Protein 8XO6 (pdb70)

Solvent-accessible surface area: 11370 Å² total; per-residue (Å²): 98,72,129,28,6,77,42,5,75,34,0,2,53,12,0,8,96,0,2,40,2,10,10,48,4,15,78,35,9,22,99,0,2,61,23,2,16,63,61,46,32,115,208,85,121,140,144,8,90,5,17,123,36,3,115,107,0,50,104,46,5,114,109,0,52,99,34,14,114,110,0,58,94,30,1,157,157,121,65,123,21,4,82,20,4,58,34,0,3,40,7,0,11,92,0,2,48,2,10,10,49,3,9,74,25,7,8,98,0,4,62,22,2,23,65,52,24,50,155,193,159,6,104,9,23,103,25,6,106,68,0,108,100,57,5,105,110,0,35,77,28,12,110,109,0,47,96,28,5,143,160,99,69,120,24,8,83,14,2,75,35,0,2,65,6,0,16,101,0,2,45,2,10,8,50,0,13,76,27,10,4,87,0,2,44,22,3,29,73,70,46,32,141,138,201,7,116,6,22,122,28,5,101,88,0,89,84,61,3,105,109,0,40,73,31,13,106,108,0,54,130,16,1,138,150

Structure (mmCIF, N/CA/C/O backbone):
data_8XO6
#
_entry.id   8XO6
#
_cell.length_a   56.049
_cell.length_b   59.768
_cell.length_c   63.674
_cell.angle_alpha   90.000
_cell.angle_beta   90.000
_cell.angle_gamma   90.000
#
_symmetry.space_group_name_H-M   'P 21 21 2'
#
loop_
_entity.id
_entity.type
_entity.pdbx_description
1 polymer 'Fusion glycoprotein F1'
2 polymer 'Measles virus fusion inhibitor MEK35GE'
3 non-polymer 'ZINC ION'
4 non-polymer 'ACETATE ION'
5 water water
#
loop_
_atom_site.group_PDB
_atom_site.id
_atom_site.type_symbol
_atom_site.label_atom_id
_atom_site.label_alt_id
_atom_site.label_comp_id
_atom_site.label_asym_id
_atom_site.label_entity_id
_atom_site.label_seq_id
_atom_site.pdbx_PDB_ins_code
_atom_site.Cartn_x
_atom_site.Cartn_y
_atom_site.Cartn_z
_atom_site.occupancy
_atom_site.B_iso_or_equiv
_atom_site.auth_seq_id
_atom_site.auth_comp_id
_atom_site.auth_asym_id
_atom_site.auth_atom_id
_atom_site.pdbx_PDB_model_num
ATOM 4 N N . ASN A 1 2 ? -19.854 -19.386 8.700 1.000 20.629 143 ASN A N 1
ATOM 5 C CA . ASN A 1 2 ? -18.822 -18.630 7.953 1.000 20.030 143 ASN A CA 1
ATOM 6 C C . ASN A 1 2 ? -17.820 -19.604 7.344 1.000 20.955 143 ASN A C 1
ATOM 7 O O . ASN A 1 2 ? -17.373 -19.342 6.216 1.000 19.101 143 ASN A O 1
ATOM 12 N N . SER A 1 3 ? -17.428 -20.674 8.027 1.000 20.025 144 SER A N 1
ATOM 13 C CA . SER A 1 3 ? -16.424 -21.614 7.464 1.000 19.069 144 SER A CA 1
ATOM 14 C C . SER A 1 3 ? -17.051 -22.298 6.228 1.000 20.134 144 SER A C 1
ATOM 15 O O . SER A 1 3 ? -16.342 -22.529 5.209 1.000 20.363 144 SER A O 1
ATOM 18 N N . GLN A 1 4 ? -18.313 -22.690 6.288 1.000 19.970 145 GLN A N 1
ATOM 19 C CA A GLN A 1 4 ? -19.011 -23.333 5.151 0.700 21.815 145 GLN A CA 1
ATOM 20 C CA B GLN A 1 4 ? -18.948 -23.354 5.123 0.300 20.946 145 GLN A CA 1
ATOM 21 C C . GLN A 1 4 ? -19.067 -22.320 3.999 1.000 19.621 145 GLN A C 1
ATOM 22 O O . GLN A 1 4 ? -18.878 -22.703 2.827 1.000 20.143 145 GLN A O 1
ATOM 33 N N . ALA A 1 5 ? -19.339 -21.055 4.306 1.000 18.209 146 ALA A N 1
ATOM 34 C CA . ALA A 1 5 ? -19.443 -20.011 3.268 1.000 16.538 146 ALA A CA 1
ATOM 35 C C . ALA A 1 5 ? -18.087 -19.899 2.563 1.000 17.553 146 ALA A C 1
ATOM 36 O O . ALA A 1 5 ? -18.039 -19.730 1.302 1.000 17.607 146 ALA A O 1
ATOM 38 N N . ILE A 1 6 ? -16.992 -19.888 3.304 1.000 15.808 147 ILE A N 1
ATOM 39 C CA . ILE A 1 6 ? -15.635 -19.791 2.716 1.000 16.294 147 ILE A CA 1
ATOM 40 C C . ILE A 1 6 ? -15.414 -21.028 1.857 1.000 16.528 147 ILE A C 1
ATOM 41 O O . ILE A 1 6 ? -14.874 -20.886 0.745 1.000 16.863 147 ILE A O 1
ATOM 46 N N . ASP A 1 7 ? -15.722 -22.232 2.334 1.000 16.888 148 ASP A N 1
ATOM 47 C CA . ASP A 1 7 ? -15.582 -23.430 1.482 1.000 18.524 148 ASP A CA 1
ATOM 48 C C . ASP A 1 7 ? -16.342 -23.277 0.170 1.000 16.411 148 ASP A C 1
ATOM 49 O O . ASP A 1 7 ? -15.804 -23.730 -0.897 1.000 17.553 148 ASP A O 1
ATOM 54 N N . ASN A 1 8 ? -17.569 -22.770 0.219 1.000 15.741 149 ASN A N 1
ATOM 55 C CA . ASN A 1 8 ? -18.412 -22.618 -0.991 1.000 16.844 149 ASN A CA 1
ATOM 56 C C . ASN A 1 8 ? -17.782 -21.565 -1.895 1.000 16.439 149 ASN A C 1
ATOM 57 O O . ASN A 1 8 ? -17.721 -21.799 -3.116 1.000 17.345 149 ASN A O 1
ATOM 62 N N . LEU A 1 9 ? -17.324 -20.435 -1.343 1.000 16.199 150 LEU A N 1
ATOM 63 C CA . LEU A 1 9 ? -16.604 -19.424 -2.160 1.000 16.327 150 LEU A CA 1
ATOM 64 C C . LEU A 1 9 ? -15.398 -20.054 -2.831 1.000 15.803 150 LEU A C 1
ATOM 65 O O . LEU A 1 9 ? -15.183 -19.736 -4.034 1.000 15.738 150 LEU A O 1
ATOM 70 N N . ARG A 1 10 ? -14.587 -20.835 -2.141 1.000 15.447 151 ARG A N 1
ATOM 71 C CA A ARG A 1 10 ? -13.392 -21.430 -2.761 0.600 16.565 151 ARG A CA 1
ATOM 72 C CA B ARG A 1 10 ? -13.380 -21.442 -2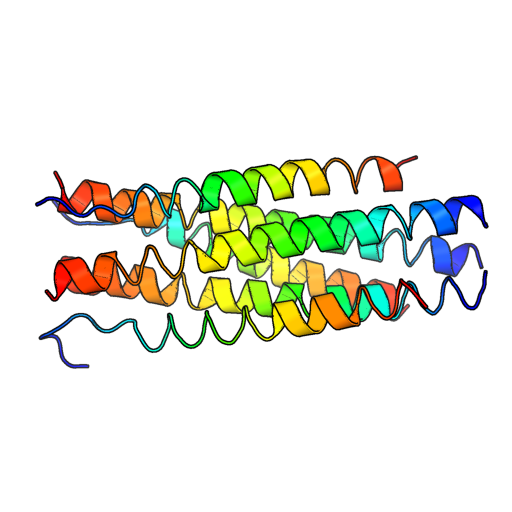.752 0.200 15.438 151 ARG A CA 1
ATOM 73 C CA C ARG A 1 10 ? -13.383 -21.425 -2.769 0.200 15.812 151 ARG A CA 1
ATOM 74 C C . ARG A 1 10 ? -13.816 -22.359 -3.907 1.000 15.242 151 ARG A C 1
ATOM 75 O O . ARG A 1 10 ? -13.185 -22.336 -4.966 1.000 16.431 151 ARG A O 1
ATOM 97 N N . ALA A 1 11 ? -14.817 -23.190 -3.704 1.000 15.637 152 ALA A N 1
ATOM 98 C CA . ALA A 1 11 ? -15.280 -24.162 -4.731 1.000 15.733 152 ALA A CA 1
ATOM 99 C C . ALA A 1 11 ? -15.816 -23.397 -5.942 1.000 15.686 152 ALA A C 1
ATOM 100 O O . ALA A 1 11 ? -15.555 -23.798 -7.092 1.000 14.994 152 ALA A O 1
ATOM 102 N N . SER A 1 12 ? -16.591 -22.340 -5.680 1.000 14.171 153 SER A N 1
ATOM 103 C CA . SER A 1 12 ? -17.190 -21.522 -6.752 1.000 14.082 153 SER A CA 1
ATOM 104 C C . SER A 1 12 ? -16.069 -20.861 -7.557 1.000 12.601 153 SER A C 1
ATOM 105 O O . SER A 1 12 ? -16.117 -20.869 -8.796 1.000 14.738 153 SER A O 1
ATOM 108 N N . LEU A 1 13 ? -15.068 -20.303 -6.882 1.000 13.971 154 LEU A N 1
ATOM 109 C CA . LEU A 1 13 ? -13.994 -19.556 -7.586 1.000 14.092 154 LEU A CA 1
ATOM 110 C C . LEU A 1 13 ? -13.116 -20.526 -8.399 1.000 14.469 154 LEU A C 1
ATOM 111 O O . LEU A 1 13 ? -12.741 -20.220 -9.546 1.000 14.930 154 LEU A O 1
ATOM 116 N N . GLU A 1 14 ? -12.908 -21.745 -7.882 1.000 15.550 155 GLU A N 1
ATOM 117 C CA . GLU A 1 14 ? -12.185 -22.789 -8.648 1.000 16.993 155 GLU A CA 1
ATOM 118 C C . GLU A 1 14 ? -12.948 -23.071 -9.941 1.000 14.694 155 GLU A C 1
ATOM 119 O O . GLU A 1 14 ? -12.327 -23.186 -11.010 1.000 16.991 155 GLU A O 1
ATOM 125 N N . THR A 1 15 ? -14.249 -23.200 -9.845 1.000 12.979 156 THR A N 1
ATOM 126 C CA . THR A 1 15 ? -15.082 -23.547 -11.004 1.000 13.391 156 THR A CA 1
ATOM 127 C C . THR A 1 15 ? -15.132 -22.364 -11.970 1.000 12.422 156 THR A C 1
ATOM 128 O O . THR A 1 15 ? -15.049 -22.520 -13.193 1.000 13.803 156 THR A O 1
ATOM 132 N N . THR A 1 16 ? -15.301 -21.159 -11.450 1.000 13.497 157 THR A N 1
ATOM 133 C CA . THR A 1 16 ? -15.223 -19.895 -12.240 1.000 14.225 157 THR A CA 1
ATOM 134 C C . THR A 1 16 ? -13.900 -19.827 -13.041 1.000 12.881 157 THR A C 1
ATOM 135 O O . THR A 1 16 ? -13.899 -19.507 -14.237 1.000 12.955 157 THR A O 1
ATOM 139 N N . ASN A 1 17 ? -12.795 -20.149 -12.394 1.000 13.410 158 ASN A N 1
ATOM 140 C CA . ASN A 1 17 ? -11.481 -20.152 -13.083 1.000 13.276 158 ASN A CA 1
ATOM 141 C C . ASN A 1 17 ? -11.503 -21.147 -14.262 1.000 12.871 158 ASN A C 1
ATOM 142 O O . ASN A 1 17 ? -10.943 -20.830 -15.331 1.000 14.946 158 ASN A O 1
ATOM 147 N N . GLN A 1 18 ? -12.112 -22.307 -14.105 1.000 14.273 159 GLN A N 1
ATOM 148 C CA A GLN A 1 18 ? -12.227 -23.277 -15.222 0.700 15.820 159 GLN A CA 1
ATOM 149 C CA B GLN A 1 18 ? -12.286 -23.316 -15.191 0.300 14.787 159 GLN A CA 1
ATOM 150 C C . GLN A 1 18 ? -13.110 -22.709 -16.332 1.000 14.188 159 GLN A C 1
ATOM 151 O O . GLN A 1 18 ? -12.789 -22.905 -17.499 1.000 15.298 159 GLN A O 1
ATOM 162 N N . ALA A 1 19 ? -14.208 -22.011 -15.990 1.000 13.635 160 ALA A N 1
ATOM 163 C CA . ALA A 1 19 ? -15.044 -21.402 -17.048 1.000 13.682 160 ALA A CA 1
ATOM 164 C C . ALA A 1 19 ? -14.226 -20.372 -17.824 1.000 13.672 160 ALA A C 1
ATOM 165 O O . ALA A 1 19 ? -14.346 -20.281 -19.069 1.000 14.104 160 ALA A O 1
ATOM 167 N N . ILE A 1 20 ? -13.420 -19.582 -17.129 1.000 13.788 161 ILE A N 1
ATOM 168 C CA . ILE A 1 20 ? -12.617 -18.531 -17.815 1.000 13.540 161 ILE A CA 1
ATOM 169 C C . ILE A 1 20 ? -11.606 -19.199 -18.744 1.000 13.052 161 ILE A C 1
ATOM 170 O O . ILE A 1 20 ? -11.398 -18.722 -19.870 1.000 15.102 161 ILE A O 1
ATOM 175 N N . GLU A 1 21 ? -10.984 -20.303 -18.282 1.000 13.544 162 GLU A N 1
ATOM 176 C CA . GLU A 1 21 ? -10.039 -21.041 -19.165 1.000 16.754 162 GLU A CA 1
ATOM 177 C C . GLU A 1 21 ? -10.747 -21.522 -20.430 1.000 15.372 162 GLU A C 1
ATOM 178 O O . GLU A 1 21 ? -10.154 -21.426 -21.522 1.000 16.024 162 GLU A O 1
ATOM 184 N N . ALA A 1 22 ? -12.001 -21.994 -20.359 1.000 13.297 163 ALA A N 1
ATOM 185 C CA . ALA A 1 22 ? -12.704 -22.453 -21.567 1.000 13.718 163 ALA A CA 1
ATOM 186 C C . ALA A 1 22 ? -12.935 -21.269 -22.509 1.000 13.253 163 ALA A C 1
ATOM 187 O O . ALA A 1 22 ? -12.776 -21.421 -23.711 1.000 13.853 163 ALA A O 1
ATOM 189 N N . ILE A 1 23 ? -13.388 -20.123 -21.994 1.000 12.761 164 ILE A N 1
ATOM 190 C CA . ILE A 1 23 ? -13.521 -18.901 -22.841 1.000 13.635 164 ILE A CA 1
ATOM 191 C C . ILE A 1 23 ? -12.180 -18.499 -23.457 1.000 12.938 164 ILE A C 1
ATOM 192 O O . ILE A 1 23 ? -12.153 -18.116 -24.616 1.000 14.258 164 ILE A O 1
ATOM 197 N N . ARG A 1 24 ? -11.067 -18.590 -22.705 1.000 12.239 165 ARG A N 1
ATOM 198 C CA . ARG A 1 24 ? -9.741 -18.264 -23.224 1.000 13.972 165 ARG A CA 1
ATOM 199 C C . ARG A 1 24 ? -9.423 -19.162 -24.417 1.000 14.313 165 ARG A C 1
ATOM 200 O O . ARG A 1 24 ? -8.938 -18.673 -25.432 1.000 14.822 165 ARG A O 1
ATOM 208 N N . GLN A 1 25 ? -9.743 -20.449 -24.286 1.000 13.794 166 GLN A N 1
ATOM 209 C CA . GLN A 1 25 ? -9.462 -21.432 -25.354 1.000 15.725 166 GLN A CA 1
ATOM 210 C C . GLN A 1 25 ? -10.355 -21.150 -26.547 1.000 15.916 166 GLN A C 1
ATOM 211 O O . GLN A 1 25 ? -9.889 -21.281 -27.708 1.000 17.064 166 GLN A O 1
ATOM 217 N N . ALA A 1 26 ? -11.602 -20.733 -26.365 1.000 14.843 167 ALA A N 1
ATOM 218 C CA . ALA A 1 26 ? -12.456 -20.317 -27.493 1.000 14.965 167 ALA A CA 1
ATOM 219 C C . ALA A 1 26 ? -11.770 -19.155 -28.233 1.000 15.617 167 ALA A C 1
ATOM 220 O O . ALA A 1 26 ? -11.822 -19.099 -29.466 1.000 15.833 167 ALA A O 1
ATOM 222 N N . GLY A 1 27 ? -11.164 -18.226 -27.489 1.000 15.529 168 GLY A N 1
ATOM 223 C CA . GLY A 1 27 ? -10.478 -17.074 -28.093 1.000 15.841 168 GLY A CA 1
ATOM 224 C C . GLY A 1 27 ? -9.327 -17.524 -28.968 1.000 16.204 168 GLY A C 1
ATOM 225 O O . GLY A 1 27 ? -9.118 -16.950 -30.040 1.000 16.347 168 GLY A O 1
ATOM 226 N N . GLN A 1 28 ? -8.595 -18.545 -28.524 1.000 16.154 169 GLN A N 1
ATOM 227 C CA . GLN A 1 28 ? -7.487 -19.085 -29.346 1.000 16.904 169 GLN A CA 1
ATOM 228 C C . GLN A 1 28 ? -8.049 -19.614 -30.666 1.000 16.916 169 GLN A C 1
ATOM 229 O O . GLN A 1 28 ? -7.451 -19.369 -31.727 1.000 17.949 169 GLN A O 1
ATOM 235 N N . GLU A 1 29 ? -9.175 -20.294 -30.654 1.000 15.768 170 GLU A N 1
ATOM 236 C CA . GLU A 1 29 ? -9.760 -20.819 -31.904 1.000 17.747 170 GLU A CA 1
ATOM 237 C C . GLU A 1 29 ? -10.225 -19.676 -32.789 1.000 17.297 170 GLU A C 1
ATOM 238 O O . GLU A 1 29 ? -10.132 -19.808 -34.035 1.000 17.790 170 GLU A O 1
ATOM 244 N N . MET A 1 30 ? -10.752 -18.602 -32.230 1.000 15.069 171 MET A N 1
ATOM 245 C CA A MET A 1 30 ? -11.203 -17.448 -33.049 0.600 16.648 171 MET A CA 1
ATOM 246 C CA B MET A 1 30 ? -11.220 -17.455 -33.054 0.400 17.239 171 MET A CA 1
ATOM 247 C C . MET A 1 30 ? -10.022 -16.790 -33.747 1.000 15.974 171 MET A C 1
ATOM 248 O O . MET A 1 30 ? -10.176 -16.369 -34.874 1.000 15.913 171 MET A O 1
ATOM 257 N N . ILE A 1 31 ? -8.869 -16.686 -33.086 1.000 16.067 172 ILE A N 1
ATOM 258 C CA . ILE A 1 31 ? -7.633 -16.151 -33.728 1.000 17.056 172 ILE A CA 1
ATOM 259 C C . ILE A 1 31 ? -7.279 -17.039 -34.922 1.000 17.270 172 ILE A C 1
ATOM 260 O O . ILE A 1 31 ? -7.056 -16.494 -36.010 1.000 17.775 172 ILE A O 1
ATOM 265 N N . LEU A 1 32 ? -7.356 -18.361 -34.773 1.000 16.466 173 LEU A N 1
ATOM 266 C CA . LEU A 1 32 ? -7.006 -19.250 -35.898 1.000 17.174 173 LEU A CA 1
ATOM 267 C C . LEU A 1 32 ? -8.012 -19.060 -37.026 1.000 16.699 173 LEU A C 1
ATOM 268 O O . LEU A 1 32 ? -7.626 -19.047 -38.212 1.000 18.715 173 LEU A O 1
ATOM 273 N N . ALA A 1 33 ? -9.298 -18.906 -36.715 1.000 14.481 174 ALA A N 1
ATOM 274 C CA . ALA A 1 33 ? -10.360 -18.709 -37.729 1.000 15.601 174 ALA A CA 1
ATOM 275 C C . ALA A 1 33 ? -10.084 -17.440 -38.502 1.000 15.924 174 ALA A C 1
ATOM 276 O O . ALA A 1 33 ? -10.175 -17.424 -39.729 1.000 16.348 174 ALA A O 1
ATOM 278 N N . VAL A 1 34 ? -9.826 -16.339 -37.818 1.000 15.746 175 VAL A N 1
ATOM 279 C CA . VAL A 1 34 ? -9.671 -15.069 -38.548 1.000 17.066 175 VAL A CA 1
ATOM 280 C C . VAL A 1 34 ? -8.364 -15.100 -39.341 1.000 15.194 175 VAL A C 1
ATOM 281 O O . VAL A 1 34 ? -8.372 -14.574 -40.474 1.000 16.247 175 VAL A O 1
ATOM 285 N N . GLN A 1 35 ? -7.335 -15.722 -38.799 1.000 16.476 176 GLN A N 1
ATOM 286 C CA . GLN A 1 35 ? -6.074 -15.815 -39.595 1.000 18.190 176 GLN A CA 1
ATOM 287 C C . GLN A 1 35 ? -6.376 -16.607 -40.868 1.000 20.547 176 GLN A C 1
ATOM 288 O O . GLN A 1 35 ? -5.884 -16.245 -41.975 1.000 18.782 176 GLN A O 1
ATOM 294 N N . GLY A 1 36 ? -7.225 -17.634 -40.768 1.000 17.758 177 GLY A N 1
ATOM 295 C CA . GLY A 1 36 ? -7.593 -18.433 -41.948 1.000 17.908 177 GLY A CA 1
ATOM 296 C C . GLY A 1 36 ? -8.377 -17.671 -42.980 1.000 18.668 177 GLY A C 1
ATOM 297 O O . GLY A 1 36 ? -8.158 -17.853 -44.222 1.000 19.076 177 GLY A O 1
ATOM 298 N N . VAL A 1 37 ? -9.280 -16.832 -42.554 1.000 16.594 178 VAL A N 1
ATOM 299 C CA . VAL A 1 37 ? -10.015 -15.937 -43.464 1.000 17.308 178 VAL A CA 1
ATOM 300 C C . VAL A 1 37 ? -8.990 -15.068 -44.209 1.000 19.206 178 VAL A C 1
ATOM 301 O O . VAL A 1 37 ? -9.115 -14.965 -45.442 1.000 18.122 178 VAL A O 1
ATOM 305 N N . GLN A 1 38 ? -8.102 -14.380 -43.500 1.000 19.008 179 GLN A N 1
ATOM 306 C CA . GLN A 1 38 ? -7.115 -13.465 -44.130 1.000 19.332 179 GLN A CA 1
ATOM 307 C C . GLN A 1 38 ? -6.283 -14.241 -45.142 1.000 22.274 179 GLN A C 1
ATOM 308 O O . GLN A 1 38 ? -6.126 -13.761 -46.246 1.000 20.797 179 GLN A O 1
ATOM 314 N N . ASP A 1 39 ? -5.773 -15.403 -44.767 1.000 21.536 180 ASP A N 1
ATOM 315 C CA . ASP A 1 39 ? -4.913 -16.212 -45.667 1.000 24.147 180 ASP A CA 1
ATOM 316 C C . ASP A 1 39 ? -5.707 -16.567 -46.934 1.000 27.196 180 ASP A C 1
ATOM 317 O O . ASP A 1 39 ? -5.167 -16.401 -48.039 1.000 24.324 180 ASP A O 1
ATOM 322 N N . TYR A 1 40 ? -6.967 -16.980 -46.820 1.000 21.169 181 TYR A N 1
ATOM 323 C CA . TYR A 1 40 ? -7.796 -17.295 -48.009 1.000 21.601 181 TYR A CA 1
ATOM 324 C C . TYR A 1 40 ? -7.959 -16.052 -48.896 1.000 22.672 181 TYR A C 1
ATOM 325 O O . TYR A 1 40 ? -7.835 -16.157 -50.163 1.000 23.784 181 TYR A O 1
ATOM 334 N N . ILE A 1 41 ? -8.307 -14.902 -48.328 1.000 22.008 182 ILE A N 1
ATOM 335 C CA . ILE A 1 41 ? -8.577 -13.643 -49.073 1.000 24.099 182 ILE A CA 1
ATOM 336 C C . ILE A 1 41 ? -7.301 -13.302 -49.847 1.000 27.004 182 ILE A C 1
ATOM 337 O O . ILE A 1 41 ? -7.392 -12.928 -51.045 1.000 26.179 182 ILE A O 1
ATOM 342 N N . ASN A 1 42 ? -6.143 -13.482 -49.221 1.000 24.581 183 ASN A N 1
ATOM 343 C CA . ASN A 1 42 ? -4.890 -12.961 -49.814 1.000 27.026 183 ASN A CA 1
ATOM 344 C C . ASN A 1 42 ? -4.294 -13.955 -50.797 1.000 33.155 183 ASN A C 1
ATOM 345 O O . ASN A 1 42 ? -3.613 -13.479 -51.714 1.000 36.526 183 ASN A O 1
ATOM 350 N N . ASN A 1 43 ? -4.486 -15.251 -50.591 1.000 30.441 184 ASN A N 1
ATOM 351 C CA . ASN A 1 43 ? -3.761 -16.298 -51.365 1.000 38.311 184 ASN A CA 1
ATOM 352 C C . ASN A 1 43 ? -4.692 -16.927 -52.417 1.000 39.290 184 ASN A C 1
ATOM 353 O O . ASN A 1 43 ? -5.905 -16.659 -52.374 1.000 40.659 184 ASN A O 1
ATOM 362 N N . ILE B 2 2 ? -4.362 -28.547 -47.580 1.000 51.540 452 ILE B N 1
ATOM 363 C CA . ILE B 2 2 ? -5.786 -28.095 -47.510 1.000 45.096 452 ILE B CA 1
ATOM 364 C C . ILE B 2 2 ? -6.240 -27.657 -48.902 1.000 44.182 452 ILE B C 1
ATOM 365 O O . ILE B 2 2 ? -5.403 -27.156 -49.717 1.000 44.875 452 ILE B O 1
ATOM 370 N N . SER B 2 3 ? -7.530 -27.848 -49.169 1.000 41.267 453 SER B N 1
ATOM 371 C CA . SER B 2 3 ? -8.199 -27.346 -50.395 1.000 38.939 453 SER B CA 1
ATOM 372 C C . SER B 2 3 ? -8.113 -25.820 -50.392 1.000 43.113 453 SER B C 1
ATOM 373 O O . SER B 2 3 ? -8.325 -25.197 -49.314 1.000 41.488 453 SER B O 1
ATOM 376 N N . LEU B 2 4 ? -7.772 -25.219 -51.527 1.000 42.964 454 LEU B N 1
ATOM 377 C CA . LEU B 2 4 ? -7.682 -23.732 -51.594 1.000 45.895 454 LEU B CA 1
ATOM 378 C C . LEU B 2 4 ? -8.904 -23.188 -52.340 1.000 40.261 454 LEU B C 1
ATOM 379 O O . LEU B 2 4 ? -8.986 -21.969 -52.453 1.000 37.157 454 LEU B O 1
ATOM 384 N N . GLU B 2 5 ? -9.865 -24.063 -52.668 1.000 35.194 455 GLU B N 1
ATOM 385 C CA . GLU B 2 5 ? -11.110 -23.792 -53.430 1.000 35.779 455 GLU B CA 1
ATOM 386 C C . GLU B 2 5 ? -12.105 -22.920 -52.631 1.000 34.900 455 GLU B C 1
ATOM 387 O O . GLU B 2 5 ? -12.382 -21.775 -53.074 1.000 36.333 455 GLU B O 1
ATOM 393 N N . ARG B 2 6 ? -12.653 -23.442 -51.526 1.000 29.066 456 ARG B N 1
ATOM 394 C CA A ARG B 2 6 ? -13.622 -22.697 -50.675 0.500 25.277 456 ARG B CA 1
ATOM 395 C CA B ARG B 2 6 ? -13.641 -22.724 -50.662 0.500 25.899 456 ARG B CA 1
ATOM 396 C C . ARG B 2 6 ? -12.965 -22.409 -49.329 1.000 22.571 456 ARG B C 1
ATOM 397 O O . ARG B 2 6 ? -12.068 -23.140 -48.961 1.000 22.974 456 ARG B O 1
ATOM 412 N N . LEU B 2 7 ? -13.405 -21.360 -48.671 1.000 18.360 457 LEU B N 1
ATOM 413 C CA . LEU B 2 7 ? -12.912 -21.039 -47.327 1.000 17.961 457 LEU B CA 1
ATOM 414 C C . LEU B 2 7 ? -13.558 -22.019 -46.330 1.000 16.269 457 LEU B C 1
ATOM 415 O O . LEU B 2 7 ? -14.793 -22.179 -46.396 1.000 18.341 457 LEU B O 1
ATOM 420 N N . ASP B 2 8 ? -12.759 -22.555 -45.430 1.000 17.970 458 ASP B N 1
ATOM 421 C CA . ASP B 2 8 ? -13.268 -23.470 -44.368 1.000 16.508 458 ASP B CA 1
ATOM 422 C C . ASP B 2 8 ? -12.533 -23.227 -43.054 1.000 17.194 458 ASP B C 1
ATOM 423 O O . ASP B 2 8 ? -11.452 -23.767 -42.817 1.000 19.443 458 ASP B O 1
ATOM 428 N N . VAL B 2 9 ? -13.107 -22.366 -42.214 1.000 16.591 459 VAL B N 1
ATOM 429 C CA . VAL B 2 9 ? -12.638 -22.182 -40.825 1.000 17.417 459 VAL B CA 1
ATOM 430 C C . VAL B 2 9 ? -13.706 -22.763 -39.898 1.000 16.838 459 VAL B C 1
ATOM 431 O O . VAL B 2 9 ? -13.744 -22.438 -38.710 1.000 16.416 459 VAL B O 1
ATOM 435 N N . GLY B 2 10 ? -14.589 -23.612 -40.432 1.000 16.985 460 GLY B N 1
ATOM 436 C CA . GLY B 2 10 ? -15.726 -24.163 -39.706 1.000 17.150 460 GLY B CA 1
ATOM 437 C C . GLY B 2 10 ? -15.264 -24.998 -38.550 1.000 16.566 460 GLY B C 1
ATOM 438 O O . GLY B 2 10 ? -15.952 -24.983 -37.487 1.000 18.296 460 GLY B O 1
ATOM 439 N N . GLU B 2 11 ? -14.126 -25.687 -38.625 1.000 15.218 461 GLU B N 1
ATOM 440 C CA . GLU B 2 11 ? -13.703 -26.545 -37.501 1.000 18.290 461 GLU B CA 1
ATOM 441 C C . GLU B 2 11 ? -13.241 -25.657 -36.337 1.000 16.523 461 GLU B C 1
ATOM 442 O O . GLU B 2 11 ? -13.546 -25.987 -35.184 1.000 17.289 461 GLU B O 1
ATOM 448 N N . ASN B 2 12 ? -12.569 -24.553 -36.616 1.000 16.761 462 ASN B N 1
ATOM 449 C CA . ASN B 2 12 ? -12.178 -23.585 -35.559 1.000 16.148 462 ASN B CA 1
ATOM 450 C C . ASN B 2 12 ? -13.450 -23.014 -34.938 1.000 15.050 462 ASN B C 1
ATOM 451 O O . ASN B 2 12 ? -13.501 -22.908 -33.715 1.000 14.843 462 ASN B O 1
ATOM 456 N N . LEU B 2 13 ? -14.428 -22.606 -35.726 1.000 14.290 463 LEU B N 1
ATOM 457 C CA . LEU B 2 13 ? -15.651 -21.965 -35.188 1.000 16.090 463 LEU B CA 1
ATOM 458 C C . LEU B 2 13 ? -16.398 -23.007 -34.333 1.000 15.940 463 LEU B C 1
ATOM 459 O O . LEU B 2 13 ? -16.923 -22.634 -33.262 1.000 17.194 463 LEU B O 1
ATOM 464 N N . LYS B 2 14 ? -16.447 -24.275 -34.756 1.000 15.356 464 LYS B N 1
ATOM 465 C CA A LYS B 2 14 ? -17.183 -25.323 -33.998 0.400 16.963 464 LYS B CA 1
ATOM 466 C CA B LYS B 2 14 ? -17.216 -25.286 -33.982 0.600 16.504 464 LYS B CA 1
ATOM 467 C C . LYS B 2 14 ? -16.484 -25.568 -32.668 1.000 15.387 464 LYS B C 1
ATOM 468 O O . LYS B 2 14 ? -17.170 -25.763 -31.662 1.000 14.629 464 LYS B O 1
ATOM 479 N N . LYS B 2 15 ? -15.163 -25.575 -32.672 1.000 14.678 465 LYS B N 1
ATOM 480 C CA . LYS B 2 15 ? -14.357 -25.793 -31.446 1.000 15.496 465 LYS B CA 1
ATOM 481 C C . LYS B 2 15 ? -14.607 -24.604 -30.524 1.000 14.878 465 LYS B C 1
ATOM 482 O O . LYS B 2 15 ? -14.809 -24.809 -29.341 1.000 14.926 465 LYS B O 1
ATOM 488 N N . ALA B 2 16 ? -14.646 -23.396 -31.079 1.000 14.981 466 ALA B N 1
ATOM 489 C CA . ALA B 2 16 ? -14.955 -22.224 -30.219 1.000 15.738 466 ALA B CA 1
ATOM 490 C C . ALA B 2 16 ? -16.350 -22.366 -29.619 1.000 14.723 466 ALA B C 1
ATOM 491 O O . ALA B 2 16 ? -16.518 -22.077 -28.397 1.000 15.083 466 ALA B O 1
ATOM 493 N N . GLU B 2 17 ? -17.337 -22.794 -30.388 1.000 14.749 467 GLU B N 1
ATOM 494 C CA A GLU B 2 17 ? -18.720 -22.982 -29.888 0.700 16.201 467 GLU B CA 1
ATOM 495 C CA B GLU B 2 17 ? -18.720 -22.966 -29.878 0.300 15.685 467 GLU B CA 1
ATOM 496 C C . GLU B 2 17 ? -18.698 -23.990 -28.735 1.000 15.623 467 GLU B C 1
ATOM 497 O O . GLU B 2 17 ? -19.356 -23.747 -27.691 1.000 15.895 467 GLU B O 1
ATOM 508 N N . GLU B 2 18 ? -17.997 -25.085 -28.910 1.000 15.153 468 GLU B N 1
ATOM 509 C CA . GLU B 2 18 ? -17.939 -26.149 -27.879 1.000 16.379 468 GLU B CA 1
ATOM 510 C C . GLU B 2 18 ? -17.301 -25.631 -26.581 1.000 16.947 468 GLU B C 1
ATOM 511 O O . GLU B 2 18 ? -17.785 -25.954 -25.471 1.000 16.915 468 GLU B O 1
ATOM 517 N N . LYS B 2 19 ? -16.285 -24.792 -26.704 1.000 15.512 469 LYS B N 1
ATOM 518 C CA . LYS B 2 19 ? -15.591 -24.233 -25.518 1.000 15.094 469 LYS B CA 1
ATOM 519 C C . LYS B 2 19 ? -16.528 -23.230 -24.823 1.000 14.643 469 LYS B C 1
ATOM 520 O O . LYS B 2 19 ? -16.530 -23.179 -23.595 1.000 13.897 469 LYS B O 1
ATOM 526 N N . LEU B 2 20 ? -17.278 -22.438 -25.569 1.000 13.367 470 LEU B N 1
ATOM 527 C CA . LEU B 2 20 ? -18.222 -21.501 -24.939 1.000 13.987 470 LEU B CA 1
ATOM 528 C C . LEU B 2 20 ? -19.350 -22.274 -24.237 1.000 14.709 470 LEU B C 1
ATOM 529 O O . LEU B 2 20 ? -19.798 -21.817 -23.189 1.000 15.453 470 LEU B O 1
ATOM 534 N N . LYS B 2 21 ? -19.784 -23.410 -24.776 1.000 15.076 471 LYS B N 1
ATOM 535 C CA A LYS B 2 21 ? -20.812 -24.270 -24.137 0.500 16.538 471 LYS B CA 1
ATOM 536 C CA B LYS B 2 21 ? -20.823 -24.241 -24.122 0.500 15.945 471 LYS B CA 1
ATOM 537 C C . LYS B 2 21 ? -20.246 -24.830 -22.824 1.000 14.477 471 LYS B C 1
ATOM 538 O O . LYS B 2 21 ? -20.934 -24.782 -21.782 1.000 14.867 471 LYS B O 1
ATOM 549 N N . LYS B 2 22 ? -18.998 -25.288 -22.863 1.000 14.134 472 LYS B N 1
ATOM 550 C CA . LYS B 2 22 ? -18.319 -25.821 -21.657 1.000 15.537 472 LYS B CA 1
ATOM 551 C C . LYS B 2 22 ? -18.231 -24.702 -20.618 1.000 14.761 472 LYS B C 1
ATOM 552 O O . LYS B 2 22 ? -18.544 -24.920 -19.424 1.000 14.790 472 LYS B O 1
ATOM 558 N N . ALA B 2 23 ? -17.854 -23.503 -21.049 1.000 14.185 473 ALA B N 1
ATOM 559 C CA . ALA B 2 23 ? -17.822 -22.348 -20.105 1.000 13.888 473 ALA B CA 1
ATOM 560 C C . ALA B 2 23 ? -19.193 -22.097 -19.474 1.000 13.928 473 ALA B C 1
ATOM 561 O O . ALA B 2 23 ? -19.249 -21.809 -18.289 1.000 13.211 473 ALA B O 1
ATOM 563 N N . GLU B 2 24 ? -20.270 -22.151 -20.258 1.000 13.482 474 GLU B N 1
ATOM 564 C CA . GLU B 2 24 ? -21.621 -21.867 -19.733 1.000 14.728 474 GLU B CA 1
ATOM 565 C C . GLU B 2 24 ? -21.986 -22.892 -18.675 1.000 14.442 474 GLU B C 1
ATOM 566 O O . GLU B 2 24 ? -22.490 -22.512 -17.628 1.000 15.109 474 GLU B O 1
ATOM 572 N N . GLU B 2 25 ? -21.646 -24.148 -18.913 1.000 14.838 475 GLU B N 1
ATOM 573 C CA . GLU B 2 25 ? -21.974 -25.204 -17.927 1.000 15.796 475 GLU B CA 1
ATOM 574 C C . GLU B 2 25 ? -21.178 -24.989 -16.640 1.000 15.739 475 GLU B C 1
ATOM 575 O O . GLU B 2 25 ? -21.728 -25.172 -15.517 1.000 15.063 475 GLU B O 1
ATOM 581 N N . LEU B 2 26 ? -19.914 -24.617 -16.742 1.000 14.321 476 LEU B N 1
ATOM 582 C CA . LEU B 2 26 ? -19.089 -24.334 -15.553 1.000 13.791 476 LEU B CA 1
ATOM 583 C C . LEU B 2 26 ? -19.644 -23.108 -14.807 1.000 14.432 476 LEU B C 1
ATOM 584 O O . LEU B 2 26 ? -19.648 -23.126 -13.589 1.000 15.433 476 LEU B O 1
ATOM 589 N N . LEU B 2 27 ? -20.050 -22.053 -15.507 1.000 13.920 477 LEU B N 1
ATOM 590 C CA . LEU B 2 27 ? -20.628 -20.879 -14.801 1.000 14.686 477 LEU B CA 1
ATOM 591 C C . LEU B 2 27 ? -21.921 -21.303 -14.110 1.000 14.332 477 LEU B C 1
ATOM 592 O O . LEU B 2 27 ? -22.168 -20.803 -12.986 1.000 15.912 477 LEU B O 1
ATOM 597 N N . LYS B 2 28 ? -22.700 -22.201 -14.708 1.000 14.503 478 LYS B N 1
ATOM 598 C CA . LYS B 2 28 ? -23.925 -22.676 -13.993 1.000 16.661 478 LYS B CA 1
ATOM 599 C C . LYS B 2 28 ? -23.511 -23.406 -12.724 1.000 16.200 478 LYS B C 1
ATOM 600 O O . LYS B 2 28 ? -24.184 -23.224 -11.662 1.000 16.689 478 LYS B O 1
ATOM 606 N N . LYS B 2 29 ? -22.475 -24.221 -12.798 1.000 14.928 479 LYS B N 1
ATOM 607 C CA . LYS B 2 29 ? -22.020 -24.984 -11.609 1.000 15.611 479 LYS B CA 1
ATOM 608 C C . LYS B 2 29 ? -21.519 -24.015 -10.544 1.000 15.584 479 LYS B C 1
ATOM 609 O O . LYS B 2 29 ? -21.858 -24.146 -9.378 1.000 15.445 479 LYS B O 1
ATOM 615 N N . SER B 2 30 ? -20.773 -22.979 -10.915 1.000 14.117 480 SER B N 1
ATOM 616 C CA . SER B 2 30 ? -20.232 -21.987 -9.966 1.000 14.934 480 SER B CA 1
ATOM 617 C C . SER B 2 30 ? -21.384 -21.281 -9.267 1.000 15.624 480 SER B C 1
ATOM 618 O O . SER B 2 30 ? -21.321 -21.150 -8.054 1.000 16.714 480 SER B O 1
ATOM 621 N N . GLU B 2 31 ? -22.391 -20.868 -10.014 1.000 18.213 481 GLU B N 1
ATOM 622 C CA A GLU B 2 31 ? -23.519 -20.131 -9.353 0.600 21.261 481 GLU B CA 1
ATOM 623 C CA B GLU B 2 31 ? -23.616 -20.196 -9.484 0.400 20.806 481 GLU B CA 1
ATOM 624 C C . GLU B 2 31 ? -24.286 -21.121 -8.474 1.000 21.119 481 GLU B C 1
ATOM 625 O O . GLU B 2 31 ? -24.692 -20.650 -7.391 1.000 25.035 481 GLU B O 1
ATOM 636 N N . GLU B 2 32 ? -24.448 -22.392 -8.855 1.000 19.659 482 GLU B N 1
ATOM 637 C CA A GLU B 2 32 ? -25.180 -23.364 -8.000 0.700 23.352 482 GLU B CA 1
ATOM 638 C CA B GLU B 2 32 ? -25.153 -23.418 -8.028 0.300 21.667 482 GLU B CA 1
ATOM 639 C C . GLU B 2 32 ? -24.411 -23.487 -6.685 1.000 23.261 482 GLU B C 1
ATOM 640 O O . GLU B 2 32 ? -25.058 -23.493 -5.606 1.000 25.355 482 GLU B O 1
ATOM 651 N N . ILE B 2 33 ? -23.082 -23.593 -6.719 1.000 18.917 483 ILE B N 1
ATOM 652 C CA . ILE B 2 33 ? -22.273 -23.718 -5.490 1.000 20.142 483 ILE B CA 1
ATOM 653 C C . ILE B 2 33 ? -22.488 -22.463 -4.643 1.000 23.594 483 ILE B C 1
ATOM 654 O O . ILE B 2 33 ? -22.565 -22.591 -3.398 1.000 25.607 483 ILE B O 1
ATOM 659 N N . LEU B 2 34 ? -22.466 -21.274 -5.235 1.000 23.178 484 LEU B N 1
ATOM 660 C CA . LEU B 2 34 ? -22.627 -20.023 -4.428 1.000 27.818 484 LEU B CA 1
ATOM 661 C C . LEU B 2 34 ? -24.010 -19.992 -3.785 1.000 32.319 484 LEU B C 1
ATOM 662 O O . LEU B 2 34 ? -24.092 -19.607 -2.589 1.000 34.218 484 LEU B O 1
ATOM 667 N N . LYS B 2 35 ? -25.050 -20.329 -4.552 1.000 33.005 485 LYS B N 1
ATOM 668 C CA . LYS B 2 35 ? -26.470 -20.297 -4.085 1.000 39.139 485 LYS B CA 1
ATOM 669 C C . LYS B 2 35 ? -26.675 -21.222 -2.886 1.000 42.328 485 LYS B C 1
ATOM 670 O O . LYS B 2 35 ? -27.572 -20.909 -2.066 1.000 46.153 485 LYS B O 1
ATOM 676 N N . LYS B 2 36 ? -25.934 -22.326 -2.802 1.000 41.234 486 LYS B N 1
ATOM 677 C CA . LYS B 2 36 ? -25.990 -23.265 -1.648 1.000 48.207 486 LYS B CA 1
ATOM 678 C C . LYS B 2 36 ? -25.309 -22.610 -0.434 1.000 51.211 486 LYS B C 1
ATOM 679 O O . LYS B 2 36 ? -24.360 -21.795 -0.622 1.000 49.964 486 LYS B O 1
ATOM 689 N N . ASN C 1 2 ? -12.094 -17.899 8.948 1.000 30.966 143 ASN C N 1
ATOM 690 C CA . ASN C 1 2 ? -10.637 -17.624 9.095 1.000 30.529 143 ASN C CA 1
ATOM 691 C C . ASN C 1 2 ? -10.196 -16.443 8.202 1.000 33.072 143 ASN C C 1
ATOM 692 O O . ASN C 1 2 ? -10.297 -16.527 6.966 1.000 30.790 143 ASN C O 1
ATOM 697 N N . SER C 1 3 ? -9.683 -15.376 8.809 1.000 29.178 144 SER C N 1
ATOM 698 C CA . SER C 1 3 ? -9.117 -14.178 8.144 1.000 29.739 144 SER C CA 1
ATOM 699 C C . SER C 1 3 ? -8.046 -14.571 7.111 1.000 26.850 144 SER C C 1
ATOM 700 O O . SER C 1 3 ? -7.933 -13.879 6.049 1.000 26.026 144 SER C O 1
ATOM 703 N N . GLN C 1 4 ? -7.255 -15.609 7.357 1.000 27.282 145 GLN C N 1
ATOM 704 C CA . GLN C 1 4 ? -6.197 -15.992 6.381 1.000 29.657 145 GLN C CA 1
ATOM 705 C C . GLN C 1 4 ? -6.900 -16.507 5.129 1.000 26.494 145 GLN C C 1
ATOM 706 O O . GLN C 1 4 ? -6.444 -16.173 4.026 1.000 23.401 145 GLN C O 1
ATOM 712 N N . ALA C 1 5 ? -7.963 -17.299 5.287 1.000 24.259 146 ALA C N 1
ATOM 713 C CA . ALA C 1 5 ? -8.744 -17.841 4.145 1.000 22.833 146 ALA C CA 1
ATOM 714 C C . ALA C 1 5 ? -9.380 -16.679 3.374 1.000 22.515 146 ALA C C 1
ATOM 715 O O . ALA C 1 5 ? -9.409 -16.700 2.116 1.000 23.248 146 ALA C O 1
ATOM 717 N N . ILE C 1 6 ? -9.916 -15.696 4.069 1.000 20.950 147 ILE C N 1
ATOM 718 C CA . ILE C 1 6 ? -10.533 -14.502 3.445 1.000 24.591 147 ILE C CA 1
ATOM 719 C C . ILE C 1 6 ? -9.476 -13.776 2.625 1.000 23.073 147 ILE C C 1
ATOM 720 O O . ILE C 1 6 ? -9.777 -13.402 1.491 1.000 22.543 147 ILE C O 1
ATOM 725 N N . ASP C 1 7 ? -8.279 -13.580 3.158 1.000 22.806 148 ASP C N 1
ATOM 726 C CA . ASP C 1 7 ? -7.235 -12.811 2.444 1.000 26.360 148 ASP C CA 1
ATOM 727 C C . ASP C 1 7 ? -6.825 -13.600 1.202 1.000 23.539 148 ASP C C 1
ATOM 728 O O . ASP C 1 7 ? -6.576 -12.976 0.134 1.000 22.423 148 ASP C O 1
ATOM 733 N N . ASN C 1 8 ? -6.743 -14.912 1.311 1.000 22.419 149 ASN C N 1
ATOM 734 C CA A ASN C 1 8 ? -6.388 -15.784 0.181 0.700 21.959 149 ASN C CA 1
ATOM 735 C CA B ASN C 1 8 ? -6.382 -15.775 0.156 0.300 21.826 149 ASN C CA 1
ATOM 736 C C . ASN C 1 8 ? -7.470 -15.662 -0.909 1.000 22.268 149 ASN C C 1
ATOM 737 O O . ASN C 1 8 ? -7.121 -15.546 -2.072 1.000 20.491 149 ASN C O 1
ATOM 746 N N . LEU C 1 9 ? -8.734 -15.725 -0.512 1.000 17.618 150 LEU C N 1
ATOM 747 C CA . LEU C 1 9 ? -9.850 -15.698 -1.495 1.000 18.238 150 LEU C CA 1
ATOM 748 C C . LEU C 1 9 ? -9.811 -14.331 -2.173 1.000 18.646 150 LEU C C 1
ATOM 749 O O . LEU C 1 9 ? -10.013 -14.260 -3.383 1.000 18.164 150 LEU C O 1
ATOM 754 N N . ARG C 1 10 ? -9.586 -13.271 -1.428 1.000 18.637 151 ARG C N 1
ATOM 755 C CA A ARG C 1 10 ? -9.544 -11.890 -1.981 0.500 20.018 151 ARG C CA 1
ATOM 756 C CA B ARG C 1 10 ? -9.566 -11.901 -2.002 0.500 19.290 151 ARG C CA 1
ATOM 757 C C . ARG C 1 10 ? -8.427 -11.818 -3.019 1.000 19.653 151 ARG C C 1
ATOM 758 O O . ARG C 1 10 ? -8.673 -11.284 -4.148 1.000 18.923 151 ARG C O 1
ATOM 773 N N . ALA C 1 11 ? -7.260 -12.323 -2.660 1.000 19.373 152 ALA C N 1
ATOM 774 C CA . ALA C 1 11 ? -6.086 -12.256 -3.553 1.000 18.868 152 ALA C CA 1
ATOM 775 C C . ALA C 1 11 ? -6.388 -13.054 -4.839 1.000 18.176 152 ALA C C 1
ATOM 776 O O . ALA C 1 11 ? -6.030 -12.588 -5.946 1.000 20.483 152 ALA C O 1
ATOM 778 N N . SER C 1 12 ? -6.983 -14.227 -4.696 1.000 17.215 153 SER C N 1
ATOM 779 C CA . SER C 1 12 ? -7.304 -15.118 -5.825 1.000 16.043 153 SER C CA 1
ATOM 780 C C . SER C 1 12 ? -8.320 -14.400 -6.711 1.000 14.683 153 SER C C 1
ATOM 781 O O . SER C 1 12 ? -8.156 -14.333 -7.952 1.000 16.401 153 SER C O 1
ATOM 784 N N . LEU C 1 13 ? -9.343 -13.812 -6.143 1.000 15.316 154 LEU C N 1
ATOM 785 C CA . LEU C 1 13 ? -10.403 -13.146 -6.933 1.000 15.742 154 LEU C CA 1
ATOM 786 C C . LEU C 1 13 ? -9.885 -11.880 -7.625 1.000 15.677 154 LEU C C 1
ATOM 787 O O . LEU C 1 13 ? -10.260 -11.629 -8.795 1.000 16.517 154 LEU C O 1
ATOM 792 N N . GLU C 1 14 ? -8.977 -11.158 -6.992 1.000 17.047 155 GLU C N 1
ATOM 793 C CA . GLU C 1 14 ? -8.389 -9.974 -7.653 1.000 18.298 155 GLU C CA 1
ATOM 794 C C . GLU C 1 14 ? -7.634 -10.434 -8.912 1.000 16.805 155 GLU C C 1
ATOM 795 O O . GLU C 1 14 ? -7.761 -9.809 -9.980 1.000 18.590 155 GLU C O 1
ATOM 801 N N . THR C 1 15 ? -6.914 -11.525 -8.814 1.000 16.413 156 THR C N 1
ATOM 802 C CA . THR C 1 15 ? -6.058 -12.053 -9.879 1.000 16.009 156 THR C CA 1
ATOM 803 C C . THR C 1 15 ? -6.958 -12.630 -10.984 1.000 16.285 156 THR C C 1
ATOM 804 O O . THR C 1 15 ? -6.723 -12.376 -12.157 1.000 15.686 156 THR C O 1
ATOM 808 N N . THR C 1 16 ? -8.060 -13.288 -10.597 1.000 15.491 157 THR C N 1
ATOM 809 C CA . THR C 1 16 ? -9.063 -13.798 -11.546 1.000 14.029 157 THR C CA 1
ATOM 810 C C . THR C 1 16 ? -9.648 -12.618 -12.336 1.000 13.081 157 THR C C 1
ATOM 811 O O . THR C 1 16 ? -9.817 -12.704 -13.541 1.000 14.511 157 THR C O 1
ATOM 815 N N . ASN C 1 17 ? -9.985 -11.531 -11.641 1.000 14.259 158 ASN C N 1
ATOM 816 C CA . ASN C 1 17 ? -10.581 -10.358 -12.314 1.000 15.403 158 ASN C CA 1
ATOM 817 C C . ASN C 1 17 ? -9.570 -9.785 -13.336 1.000 14.694 158 ASN C C 1
ATOM 818 O O . ASN C 1 17 ? -10.003 -9.349 -14.412 1.000 16.002 158 ASN C O 1
ATOM 823 N N . GLN C 1 18 ? -8.283 -9.823 -13.016 1.000 15.594 159 GLN C N 1
ATOM 824 C CA . GLN C 1 18 ? -7.224 -9.336 -13.967 1.000 15.621 159 GLN C CA 1
ATOM 825 C C . GLN C 1 18 ? -7.218 -10.258 -15.191 1.000 14.727 159 GLN C C 1
ATOM 826 O O . GLN C 1 18 ? -7.058 -9.778 -16.343 1.000 16.096 159 GLN C O 1
ATOM 832 N N . ALA C 1 19 ? -7.352 -11.570 -14.997 1.000 14.882 160 ALA C N 1
ATOM 833 C CA . ALA C 1 19 ? -7.343 -12.524 -16.127 1.000 14.255 160 ALA C CA 1
ATOM 834 C C . ALA C 1 19 ? -8.540 -12.210 -17.033 1.000 14.327 160 ALA C C 1
ATOM 835 O O . ALA C 1 19 ? -8.436 -12.258 -18.245 1.000 15.303 160 ALA C O 1
ATOM 837 N N . ILE C 1 20 ? -9.711 -11.985 -16.433 1.000 14.776 161 ILE C N 1
ATOM 838 C CA . ILE C 1 20 ? -10.932 -11.731 -17.225 1.000 14.301 161 ILE C CA 1
ATOM 839 C C . ILE C 1 20 ? -10.749 -10.442 -18.048 1.000 13.940 161 ILE C C 1
ATOM 840 O O . ILE C 1 20 ? -11.175 -10.392 -19.212 1.000 14.951 161 ILE C O 1
ATOM 845 N N . GLU C 1 21 ? -10.143 -9.429 -17.432 1.000 15.210 162 GLU C N 1
ATOM 846 C CA . GLU C 1 21 ? -9.901 -8.172 -18.142 1.000 16.922 162 GLU C CA 1
ATOM 847 C C . GLU C 1 21 ? -8.997 -8.438 -19.343 1.000 14.442 162 GLU C C 1
ATOM 848 O O . GLU C 1 21 ? -9.259 -7.856 -20.406 1.000 15.811 162 GLU C O 1
ATOM 854 N N . ALA C 1 22 ? -7.990 -9.291 -19.221 1.000 13.960 163 ALA C N 1
ATOM 855 C CA . ALA C 1 22 ? -7.111 -9.602 -20.362 1.000 14.396 163 ALA C CA 1
ATOM 856 C C . ALA C 1 22 ? -7.913 -10.301 -21.467 1.000 14.323 163 ALA C C 1
ATOM 857 O O . ALA C 1 22 ? -7.783 -9.949 -22.645 1.000 15.396 163 ALA C O 1
ATOM 859 N N . ILE C 1 23 ? -8.782 -11.247 -21.108 1.000 13.264 164 ILE C N 1
ATOM 860 C CA . ILE C 1 23 ? -9.620 -11.917 -22.135 1.000 13.299 164 ILE C CA 1
ATOM 861 C C . ILE C 1 23 ? -10.583 -10.926 -22.788 1.000 12.196 164 ILE C C 1
ATOM 862 O O . ILE C 1 23 ? -10.824 -10.957 -23.987 1.000 14.000 164 ILE C O 1
ATOM 867 N N . ARG C 1 24 ? -11.130 -10.002 -21.990 1.000 13.381 165 ARG C N 1
ATOM 868 C CA . ARG C 1 24 ? -12.013 -8.956 -22.516 1.000 13.756 165 ARG C CA 1
ATOM 869 C C . ARG C 1 24 ? -11.291 -8.106 -23.579 1.000 13.679 165 ARG C C 1
ATOM 870 O O . ARG C 1 24 ? -11.879 -7.854 -24.695 1.000 14.492 165 ARG C O 1
ATOM 878 N N . GLN C 1 25 ? -10.074 -7.708 -23.254 1.000 14.068 166 GLN C N 1
ATOM 879 C CA . GLN C 1 25 ? -9.261 -6.900 -24.201 1.000 15.094 166 GLN C CA 1
ATOM 880 C C . GLN C 1 25 ? -8.906 -7.724 -25.432 1.000 14.594 166 GLN C C 1
ATOM 881 O O . GLN C 1 25 ? -8.922 -7.177 -26.551 1.000 15.868 166 GLN C O 1
ATOM 887 N N . ALA C 1 26 ? -8.630 -9.014 -25.293 1.000 14.719 167 ALA C N 1
ATOM 888 C CA . ALA C 1 26 ? -8.435 -9.905 -26.465 1.000 14.731 167 ALA C CA 1
ATOM 889 C C . ALA C 1 26 ? -9.681 -9.889 -27.357 1.000 14.572 167 ALA C C 1
ATOM 890 O O . ALA C 1 26 ? -9.588 -9.793 -28.592 1.000 15.650 167 ALA C O 1
ATOM 892 N N . GLY C 1 27 ? -10.865 -9.939 -26.742 1.000 13.384 168 GLY C N 1
ATOM 893 C CA . GLY C 1 27 ? -12.120 -9.867 -27.481 1.000 14.175 168 GLY C CA 1
ATOM 894 C C . GLY C 1 27 ? -12.266 -8.557 -28.272 1.000 13.061 168 GLY C C 1
ATOM 895 O O . GLY C 1 27 ? -12.731 -8.564 -29.400 1.000 13.795 168 GLY C O 1
ATOM 896 N N . GLN C 1 28 ? -11.860 -7.465 -27.651 1.000 14.390 169 GLN C N 1
ATOM 897 C CA . GLN C 1 28 ? -11.905 -6.142 -28.311 1.000 14.286 169 GLN C CA 1
ATOM 898 C C . GLN C 1 28 ? -11.043 -6.210 -29.591 1.000 14.618 169 GLN C C 1
ATOM 899 O O . GLN C 1 28 ? -11.456 -5.657 -30.639 1.000 14.862 169 GLN C O 1
ATOM 905 N N . GLU C 1 29 ? -9.857 -6.797 -29.474 1.000 14.759 170 GLU C N 1
ATOM 906 C CA . GLU C 1 29 ? -8.943 -6.899 -30.646 1.000 15.394 170 GLU C CA 1
ATOM 907 C C . GLU C 1 29 ? -9.566 -7.766 -31.707 1.000 15.236 170 GLU C C 1
ATOM 908 O O . GLU C 1 29 ? -9.389 -7.487 -32.911 1.000 15.416 170 GLU C O 1
ATOM 914 N N . MET C 1 30 ? -10.274 -8.826 -31.326 1.000 14.118 171 MET C N 1
ATOM 915 C CA A MET C 1 30 ? -10.909 -9.686 -32.344 0.600 15.151 171 MET C CA 1
ATOM 916 C CA B MET C 1 30 ? -10.929 -9.717 -32.319 0.400 15.322 171 MET C CA 1
ATOM 917 C C . MET C 1 30 ? -12.028 -8.967 -33.083 1.000 14.274 171 MET C C 1
ATOM 918 O O . MET C 1 30 ? -12.158 -9.133 -34.325 1.000 13.994 171 MET C O 1
ATOM 927 N N . ILE C 1 31 ? -12.787 -8.133 -32.383 1.000 13.120 172 ILE C N 1
ATOM 928 C CA . ILE C 1 31 ? -13.791 -7.295 -33.052 1.000 14.583 172 ILE C CA 1
ATOM 929 C C . ILE C 1 31 ? -13.102 -6.371 -34.077 1.000 14.490 172 ILE C C 1
ATOM 930 O O . ILE C 1 31 ? -13.565 -6.277 -35.219 1.000 14.655 172 ILE C O 1
ATOM 935 N N . LEU C 1 32 ? -11.971 -5.759 -33.669 1.000 13.494 173 LEU C N 1
ATOM 936 C CA . LEU C 1 32 ? -11.271 -4.864 -34.631 1.000 15.627 173 LEU C CA 1
ATOM 937 C C . LEU C 1 32 ? -10.802 -5.661 -35.856 1.000 14.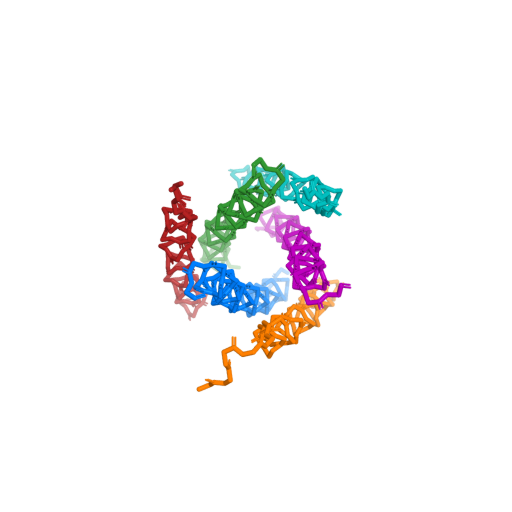538 173 LEU C C 1
ATOM 938 O O . LEU C 1 32 ? -10.896 -5.171 -36.991 1.000 15.924 173 LEU C O 1
ATOM 943 N N . ALA C 1 33 ? -10.319 -6.871 -35.634 1.000 12.869 174 ALA C N 1
ATOM 944 C CA . ALA C 1 33 ? -9.812 -7.690 -36.753 1.000 13.663 174 ALA C CA 1
ATOM 945 C C . ALA C 1 33 ? -10.949 -8.013 -37.711 1.000 15.359 174 ALA C C 1
ATOM 946 O O . ALA C 1 33 ? -10.778 -7.919 -38.917 1.000 16.168 174 ALA C O 1
ATOM 948 N N . VAL C 1 34 ? -12.113 -8.435 -37.199 1.000 13.587 175 VAL C N 1
ATOM 949 C CA . VAL C 1 34 ? -13.224 -8.823 -38.095 1.000 14.517 175 VAL C CA 1
ATOM 950 C C . VAL C 1 34 ? -13.797 -7.583 -38.775 1.000 14.500 175 VAL C C 1
ATOM 951 O O . VAL C 1 34 ? -14.111 -7.637 -39.971 1.000 16.383 175 VAL C O 1
ATOM 955 N N . GLN C 1 35 ? -13.872 -6.451 -38.080 1.000 14.543 176 GLN C N 1
ATOM 956 C CA . GLN C 1 35 ? -14.285 -5.204 -38.764 1.000 16.100 176 GLN C CA 1
ATOM 957 C C . GLN C 1 35 ? -13.284 -4.864 -39.873 1.000 16.373 176 GLN C C 1
ATOM 958 O O . GLN C 1 35 ? -13.716 -4.436 -40.947 1.000 16.238 176 GLN C O 1
ATOM 964 N N . GLY C 1 36 ? -12.004 -5.126 -39.646 1.000 16.278 177 GLY C N 1
ATOM 965 C CA . GLY C 1 36 ? -10.956 -4.876 -40.661 1.000 16.290 177 GLY C CA 1
ATOM 966 C C . GLY C 1 36 ? -11.189 -5.732 -41.877 1.000 17.893 177 GLY C C 1
ATOM 967 O O . GLY C 1 36 ? -11.033 -5.260 -43.061 1.000 17.599 177 GLY C O 1
ATOM 968 N N . VAL C 1 37 ? -11.564 -6.986 -41.671 1.000 15.873 178 VAL C N 1
ATOM 969 C CA . VAL C 1 37 ? -11.891 -7.896 -42.802 1.000 15.828 178 VAL C CA 1
ATOM 970 C C . VAL C 1 37 ? -13.085 -7.340 -43.559 1.000 15.730 178 VAL C C 1
ATOM 971 O O . VAL C 1 37 ? -13.039 -7.304 -44.812 1.000 16.349 178 VAL C O 1
ATOM 975 N N . GLN C 1 38 ? -14.153 -6.950 -42.859 1.000 15.646 179 GLN C N 1
ATOM 976 C CA . GLN C 1 38 ? -15.353 -6.429 -43.545 1.000 17.284 179 GLN C CA 1
ATOM 977 C C . GLN C 1 38 ? -14.944 -5.181 -44.333 1.000 18.685 179 GLN C C 1
ATOM 978 O O . GLN C 1 38 ? -15.394 -5.067 -45.473 1.000 21.001 179 GLN C O 1
ATOM 984 N N . ASP C 1 39 ? -14.211 -4.269 -43.733 1.000 18.074 180 ASP C N 1
ATOM 985 C CA . ASP C 1 39 ? -13.856 -2.990 -44.407 1.000 20.447 180 ASP C CA 1
ATOM 986 C C . ASP C 1 39 ? -13.040 -3.297 -45.673 1.000 23.566 180 ASP C C 1
ATOM 987 O O . ASP C 1 39 ? -13.238 -2.649 -46.726 1.000 23.044 180 ASP C O 1
ATOM 992 N N . TYR C 1 40 ? -12.141 -4.248 -45.603 1.000 19.319 181 TYR C N 1
ATOM 993 C CA . TYR C 1 40 ? -11.302 -4.642 -46.748 1.000 20.858 181 TYR C CA 1
ATOM 994 C C . TYR C 1 40 ? -12.183 -5.166 -47.860 1.000 20.241 181 TYR C C 1
ATOM 995 O O . TYR C 1 40 ? -12.050 -4.758 -49.041 1.000 21.444 181 TYR C O 1
ATOM 1004 N N . ILE C 1 41 ? -13.092 -6.087 -47.538 1.000 19.466 182 ILE C N 1
ATOM 1005 C CA . ILE C 1 41 ? -13.967 -6.700 -48.571 1.000 21.631 182 ILE C CA 1
ATOM 1006 C C . ILE C 1 41 ? -14.855 -5.624 -49.192 1.000 22.071 182 ILE C C 1
ATOM 1007 O O . ILE C 1 41 ? -14.992 -5.619 -50.442 1.000 24.654 182 ILE C O 1
ATOM 1012 N N . ASN C 1 42 ? -15.415 -4.712 -48.414 1.000 19.950 183 ASN C N 1
ATOM 1013 C CA . ASN C 1 42 ? -16.424 -3.740 -48.900 1.000 24.075 183 ASN C CA 1
ATOM 1014 C C . ASN C 1 42 ? -15.745 -2.566 -49.625 1.000 26.955 183 ASN C C 1
ATOM 1015 O O . ASN C 1 42 ? -16.416 -1.921 -50.439 1.000 29.967 183 ASN C O 1
ATOM 1020 N N . ASN C 1 43 ? -14.484 -2.279 -49.337 1.000 27.821 184 ASN C N 1
ATOM 1021 C CA . ASN C 1 43 ? -13.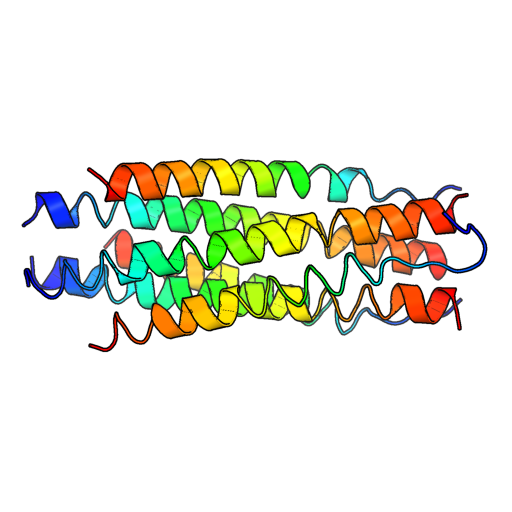810 -1.144 -50.022 1.000 35.907 184 ASN C CA 1
ATOM 1022 C C . ASN C 1 43 ? -12.946 -1.732 -51.146 1.000 46.386 184 ASN C C 1
ATOM 1023 O O . ASN C 1 43 ? -12.816 -2.985 -51.229 1.000 48.216 184 ASN C O 1
ATOM 1029 N N A GLU D 2 5 ? -2.925 -3.916 -52.862 0.600 42.618 455 GLU D N 1
ATOM 1030 N N B GLU D 2 5 ? -4.143 -3.281 -52.385 0.400 33.499 455 GLU D N 1
ATOM 1031 C CA A GLU D 2 5 ? -3.325 -3.740 -51.435 0.600 38.804 455 GLU D CA 1
ATOM 1032 C CA B GLU D 2 5 ? -3.384 -3.521 -51.139 0.400 33.948 455 GLU D CA 1
ATOM 1033 C C A GLU D 2 5 ? -3.664 -5.109 -50.823 0.600 36.518 455 GLU D C 1
ATOM 1034 C C B GLU D 2 5 ? -3.907 -4.815 -50.495 0.400 32.924 455 GLU D C 1
ATOM 1035 O O A GLU D 2 5 ? -4.446 -5.863 -51.433 0.600 35.093 455 GLU D O 1
ATOM 1036 O O B GLU D 2 5 ? -5.050 -5.184 -50.732 0.400 30.701 455 GLU D O 1
ATOM 1047 N N . ARG D 2 6 ? -3.072 -5.431 -49.672 1.000 33.597 456 ARG D N 1
ATOM 1048 C CA A ARG D 2 6 ? -3.205 -6.765 -49.036 0.600 29.562 456 ARG D CA 1
ATOM 1049 C CA B ARG D 2 6 ? -3.229 -6.769 -49.056 0.400 28.508 456 ARG D CA 1
ATOM 1050 C C . ARG D 2 6 ? -3.969 -6.641 -47.716 1.000 22.658 456 ARG D C 1
ATOM 1051 O O . ARG D 2 6 ? -3.655 -5.748 -46.952 1.000 23.107 456 ARG D O 1
ATOM 1066 N N . LEU D 2 7 ? -4.855 -7.591 -47.437 1.000 19.503 457 LEU D N 1
ATOM 1067 C CA . LEU D 2 7 ? -5.543 -7.585 -46.121 1.000 19.187 457 LEU D CA 1
ATOM 1068 C C . LEU D 2 7 ? -4.554 -7.943 -45.011 1.000 16.444 457 LEU D C 1
ATOM 1069 O O . LEU D 2 7 ? -3.881 -8.971 -45.131 1.000 17.472 457 LEU D O 1
ATOM 1074 N N . ASP D 2 8 ? -4.499 -7.161 -43.951 1.000 17.687 458 ASP D N 1
ATOM 1075 C CA . ASP D 2 8 ? -3.645 -7.555 -42.827 1.000 17.863 458 ASP D CA 1
ATOM 1076 C C . ASP D 2 8 ? -4.229 -7.034 -41.526 1.000 18.937 458 ASP D C 1
ATOM 1077 O O . ASP D 2 8 ? -4.122 -5.857 -41.258 1.000 18.933 458 ASP D O 1
ATOM 1082 N N . VAL D 2 9 ? -4.818 -7.950 -40.746 1.000 19.514 459 VAL D N 1
ATOM 1083 C CA . VAL D 2 9 ? -5.319 -7.633 -39.386 1.000 19.534 459 VAL D CA 1
ATOM 1084 C C . VAL D 2 9 ? -4.438 -8.373 -38.395 1.000 18.155 459 VAL D C 1
ATOM 1085 O O . VAL D 2 9 ? -4.774 -8.519 -37.221 1.000 18.988 459 VAL D O 1
ATOM 1089 N N . GLY D 2 10 ? -3.212 -8.680 -38.775 1.000 19.357 460 GLY D N 1
ATOM 1090 C CA . GLY D 2 10 ? -2.275 -9.389 -37.899 1.000 18.004 460 GLY D CA 1
ATOM 1091 C C . GLY D 2 10 ? -1.929 -8.598 -36.655 1.000 17.186 460 GLY D C 1
ATOM 1092 O O . GLY D 2 10 ? -1.613 -9.239 -35.663 1.000 18.264 460 GLY D O 1
ATOM 1093 N N . GLU D 2 11 ? -1.933 -7.274 -36.667 1.000 19.516 461 GLU D N 1
ATOM 1094 C CA . GLU D 2 11 ? -1.571 -6.518 -35.440 1.000 20.106 461 GLU D CA 1
ATOM 1095 C C . GLU D 2 11 ? -2.630 -6.826 -34.362 1.000 17.874 461 GLU D C 1
ATOM 1096 O O . GLU D 2 11 ? -2.245 -7.097 -33.187 1.000 19.415 461 GLU D O 1
A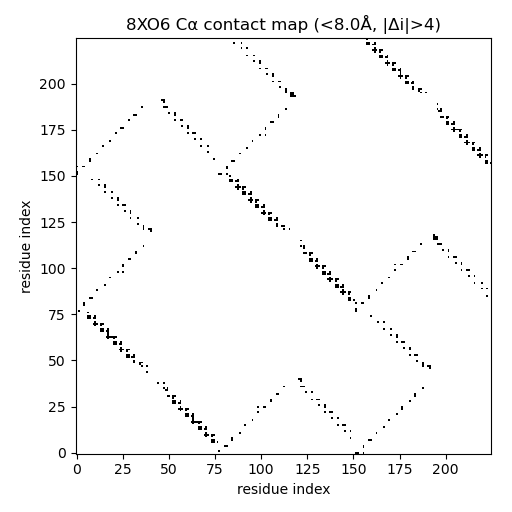TOM 1102 N N . ASN D 2 12 ? -3.897 -6.799 -34.785 1.000 18.088 462 ASN D N 1
ATOM 1103 C CA . ASN D 2 12 ? -5.000 -7.119 -33.836 1.000 17.712 462 ASN D CA 1
ATOM 1104 C C . ASN D 2 12 ? -4.912 -8.577 -33.371 1.000 16.120 462 ASN D C 1
ATOM 1105 O O . ASN D 2 12 ? -5.050 -8.880 -32.149 1.000 16.688 462 ASN D O 1
ATOM 1110 N N . LEU D 2 13 ? -4.612 -9.503 -34.261 1.000 15.583 463 LEU D N 1
ATOM 1111 C CA . LEU D 2 13 ? -4.546 -10.919 -33.845 1.000 16.496 463 LEU D CA 1
ATOM 1112 C C . LEU D 2 13 ? -3.369 -11.147 -32.891 1.000 16.115 463 LEU D C 1
ATOM 1113 O O . LEU D 2 13 ? -3.476 -11.930 -31.972 1.000 18.972 463 LEU D O 1
ATOM 1118 N N . LYS D 2 14 ? -2.214 -10.491 -33.124 1.000 17.130 464 LYS D N 1
ATOM 1119 C CA . LYS D 2 14 ? -1.021 -10.634 -32.261 1.000 18.281 464 LYS D CA 1
ATOM 1120 C C . LYS D 2 14 ? -1.345 -10.045 -30.864 1.000 16.775 464 LYS D C 1
ATOM 1121 O O . LYS D 2 14 ? -1.056 -10.721 -29.865 1.000 17.898 464 LYS D O 1
ATOM 1127 N N . LYS D 2 15 ? -1.973 -8.884 -30.807 1.000 18.222 465 LYS D N 1
ATOM 1128 C CA A LYS D 2 15 ? -2.372 -8.312 -29.503 0.500 18.297 465 LYS D CA 1
ATOM 1129 C CA B LYS D 2 15 ? -2.372 -8.314 -29.498 0.500 18.349 465 LYS D CA 1
ATOM 1130 C C . LYS D 2 15 ? -3.353 -9.276 -28.802 1.000 16.501 465 LYS D C 1
ATOM 1131 O O . LYS D 2 15 ? -3.219 -9.498 -27.563 1.000 17.547 465 LYS D O 1
ATOM 1142 N N . ALA D 2 16 ? -4.285 -9.840 -29.547 1.000 16.086 466 ALA D N 1
ATOM 1143 C CA . ALA D 2 16 ? -5.254 -10.779 -28.926 1.000 16.188 466 ALA D CA 1
ATOM 1144 C C . ALA D 2 16 ? -4.468 -11.938 -28.338 1.000 15.957 466 ALA D C 1
ATOM 1145 O O . ALA D 2 16 ? -4.743 -12.386 -27.207 1.000 16.260 466 ALA D O 1
ATOM 1147 N N . GLU D 2 17 ? -3.538 -12.515 -29.097 1.000 15.331 467 GLU D N 1
ATOM 1148 C CA . GLU D 2 17 ? -2.766 -13.698 -28.605 1.000 16.997 467 GLU D CA 1
ATOM 1149 C C . GLU D 2 17 ? -1.974 -13.341 -27.337 1.000 15.118 467 GLU D C 1
ATOM 1150 O O . GLU D 2 17 ? -1.937 -14.118 -26.405 1.000 17.912 467 GLU D O 1
ATOM 1156 N N . GLU D 2 18 ? -1.340 -12.179 -27.298 1.000 16.295 468 GLU D N 1
ATOM 1157 C CA . GLU D 2 18 ? -0.570 -11.733 -26.118 1.000 17.429 468 GLU D CA 1
ATOM 1158 C C . GLU D 2 18 ? -1.507 -11.656 -24.901 1.000 16.088 468 GLU D C 1
ATOM 1159 O O . GLU D 2 18 ? -1.117 -12.076 -23.843 1.000 17.942 468 GLU D O 1
ATOM 1165 N N . LYS D 2 19 ? -2.682 -11.087 -25.121 1.000 16.290 469 LYS D N 1
ATOM 1166 C CA . LYS D 2 19 ? -3.672 -10.902 -24.026 1.000 15.116 469 LYS D CA 1
ATOM 1167 C C . LYS D 2 19 ? -4.175 -12.275 -23.525 1.000 15.671 469 LYS D C 1
ATOM 1168 O O . LYS D 2 19 ? -4.272 -12.483 -22.286 1.000 16.218 469 LYS D O 1
ATOM 1174 N N . LEU D 2 20 ? -4.430 -13.222 -24.424 1.000 14.025 470 LEU D N 1
ATOM 1175 C CA . LEU D 2 20 ? -4.852 -14.568 -24.014 1.000 14.454 470 LEU D CA 1
ATOM 1176 C C . LEU D 2 20 ? -3.741 -15.280 -23.227 1.000 14.502 470 LEU D C 1
ATOM 1177 O O . LEU D 2 20 ? -4.026 -16.072 -22.302 1.000 15.935 470 LEU D O 1
ATOM 1182 N N . LYS D 2 21 ? -2.469 -15.077 -23.616 1.000 16.178 471 LYS D N 1
ATOM 1183 C CA . LYS D 2 21 ? -1.403 -15.754 -22.856 1.000 18.194 471 LYS D CA 1
ATOM 1184 C C . LYS D 2 21 ? -1.247 -15.086 -21.492 1.000 17.287 471 LYS D C 1
ATOM 1185 O O . LYS D 2 21 ? -1.078 -15.807 -20.489 1.000 16.971 471 LYS D O 1
ATOM 1191 N N . LYS D 2 22 ? -1.390 -13.771 -21.429 1.000 17.716 472 LYS D N 1
ATOM 1192 C CA . LYS D 2 22 ? -1.368 -13.040 -20.137 1.000 19.112 472 LYS D CA 1
ATOM 1193 C C . LYS D 2 22 ? -2.461 -13.615 -19.230 1.000 16.706 472 LYS D C 1
ATOM 1194 O O . LYS D 2 22 ? -2.206 -13.904 -18.049 1.000 17.425 472 LYS D O 1
ATOM 1200 N N . ALA D 2 23 ? -3.656 -13.821 -19.803 1.000 16.084 473 ALA D N 1
ATOM 1201 C CA . ALA D 2 23 ? -4.788 -14.358 -19.014 1.000 15.972 473 ALA D CA 1
ATOM 1202 C C . ALA D 2 23 ? -4.472 -15.762 -18.515 1.000 15.378 473 ALA D C 1
ATOM 1203 O O . ALA D 2 23 ? -4.815 -16.101 -17.356 1.000 17.515 473 ALA D O 1
ATOM 1205 N N . GLU D 2 24 ? -3.831 -16.605 -19.344 1.000 15.571 474 GLU D N 1
ATOM 1206 C CA . GLU D 2 24 ? -3.492 -17.997 -18.976 1.000 17.385 474 GLU D CA 1
ATOM 1207 C C . GLU D 2 24 ? -2.639 -17.972 -17.707 1.000 17.409 474 GLU D C 1
ATOM 1208 O O . GLU D 2 24 ? -2.884 -18.775 -16.784 1.000 18.562 474 GLU D O 1
ATOM 1214 N N . GLU D 2 25 ? -1.627 -17.145 -17.712 1.000 18.690 475 GLU D N 1
ATOM 1215 C CA . GLU D 2 25 ? -0.658 -17.124 -16.587 1.000 20.824 475 GLU D CA 1
ATOM 1216 C C . GLU D 2 25 ? -1.317 -16.515 -15.344 1.000 19.119 475 GLU D C 1
ATOM 1217 O O . GLU D 2 25 ? -1.021 -17.011 -14.249 1.000 19.905 475 GLU D O 1
ATOM 1223 N N . LEU D 2 26 ? -2.215 -15.538 -15.491 1.000 17.771 476 LEU D N 1
ATOM 1224 C CA . LEU D 2 26 ? -2.953 -14.988 -14.327 1.000 18.399 476 LEU D CA 1
ATOM 1225 C C . LEU D 2 26 ? -3.879 -16.066 -13.760 1.000 17.759 476 LEU D C 1
ATOM 1226 O O . LEU D 2 26 ? -4.022 -16.123 -12.553 1.000 18.707 476 LEU D O 1
ATOM 1231 N N . LEU D 2 27 ? -4.534 -16.887 -14.584 1.000 17.079 477 LEU D N 1
ATOM 1232 C CA . LEU D 2 27 ? -5.401 -17.969 -14.030 1.000 17.298 477 LEU D CA 1
ATOM 1233 C C . LEU D 2 27 ? -4.563 -18.988 -13.255 1.000 17.812 477 LEU D C 1
ATOM 1234 O O . LEU D 2 27 ? -4.987 -19.465 -12.194 1.000 18.784 477 LEU D O 1
ATOM 1239 N N . LYS D 2 28 ? -3.369 -19.289 -13.743 1.000 17.602 478 LYS D N 1
ATOM 1240 C CA . LYS D 2 28 ? -2.483 -20.206 -12.982 1.000 18.343 478 LYS D CA 1
ATOM 1241 C C . LYS D 2 28 ? -2.111 -19.578 -11.647 1.000 20.021 478 LYS D C 1
ATOM 1242 O O . LYS D 2 28 ? -2.042 -20.311 -10.645 1.000 20.065 478 LYS D O 1
ATOM 1248 N N . LYS D 2 29 ? -1.878 -18.281 -11.612 1.000 19.930 479 LYS D N 1
ATOM 1249 C CA . LYS D 2 29 ? -1.530 -17.600 -10.356 1.000 20.854 479 LYS D CA 1
ATOM 1250 C C . LYS D 2 29 ? -2.734 -17.660 -9.423 1.000 20.508 479 LYS D C 1
ATOM 1251 O O . LYS D 2 29 ? -2.538 -17.949 -8.231 1.000 20.200 479 LYS D O 1
ATOM 1257 N N . SER D 2 30 ? -3.946 -17.334 -9.911 1.000 17.381 480 SER D N 1
ATOM 1258 C CA . SER D 2 30 ? -5.170 -17.427 -9.073 1.000 18.320 480 SER D CA 1
ATOM 1259 C C . SER D 2 30 ? -5.269 -18.837 -8.470 1.000 18.679 480 SER D C 1
ATOM 1260 O O . SER D 2 30 ? -5.573 -18.953 -7.273 1.000 20.332 480 SER D O 1
ATOM 1263 N N . GLU D 2 31 ? -5.086 -19.869 -9.272 1.000 19.489 481 GLU D N 1
ATOM 1264 C CA . GLU D 2 31 ? -5.249 -21.276 -8.818 1.000 22.975 481 GLU D CA 1
ATOM 1265 C C . GLU D 2 31 ? -4.183 -21.558 -7.745 1.000 22.566 481 GLU D C 1
ATOM 1266 O O . GLU D 2 31 ? -4.508 -22.174 -6.740 1.000 24.786 481 GLU D O 1
ATOM 1272 N N . GLU D 2 32 ? -2.962 -21.097 -7.954 1.000 20.349 482 GLU D N 1
ATOM 1273 C CA . GLU D 2 32 ? -1.853 -21.272 -6.968 1.000 23.750 482 GLU D CA 1
ATOM 1274 C C . GLU D 2 32 ? -2.219 -20.633 -5.624 1.000 27.793 482 GLU D C 1
ATOM 1275 O O . GLU D 2 32 ? -2.020 -21.274 -4.547 1.000 28.530 482 GLU D O 1
ATOM 1281 N N . ILE D 2 33 ? -2.706 -19.404 -5.663 1.000 24.196 483 ILE D N 1
ATOM 1282 C CA . ILE D 2 33 ? -3.124 -18.669 -4.448 1.000 24.502 483 ILE D CA 1
ATOM 1283 C C . ILE D 2 33 ? -4.198 -19.525 -3.765 1.000 25.251 483 ILE D C 1
ATOM 1284 O O . ILE D 2 33 ? -4.094 -19.769 -2.535 1.000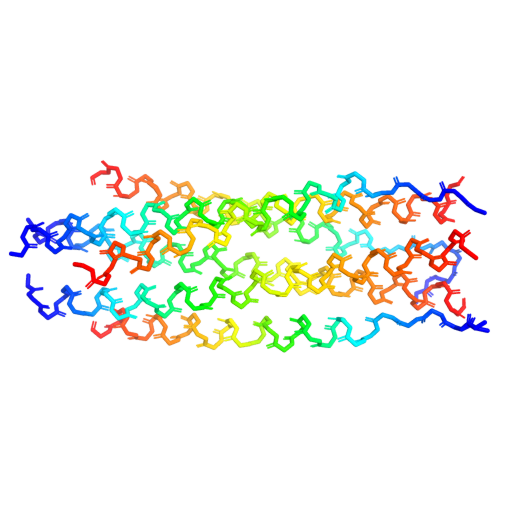 25.758 483 ILE D O 1
ATOM 1289 N N . LEU D 2 34 ? -5.209 -19.979 -4.503 1.000 22.914 484 LEU D N 1
ATOM 1290 C CA . LEU D 2 34 ? -6.332 -20.764 -3.921 1.000 28.139 484 LEU D CA 1
ATOM 1291 C C . LEU D 2 34 ? -5.809 -22.022 -3.226 1.000 29.739 484 LEU D C 1
ATOM 1292 O O . LEU D 2 34 ? -6.382 -22.411 -2.209 1.000 30.360 484 LEU D O 1
ATOM 1297 N N . LYS D 2 35 ? -4.835 -22.684 -3.843 1.000 28.697 485 LYS D N 1
ATOM 1298 C CA . LYS D 2 35 ? -4.255 -23.948 -3.330 1.000 37.921 485 LYS D CA 1
ATOM 1299 C C . LYS D 2 35 ? -3.621 -23.676 -1.962 1.000 39.345 485 LYS D C 1
ATOM 1300 O O . LYS D 2 35 ? -3.585 -24.617 -1.163 1.000 46.484 485 LYS D O 1
ATOM 1306 N N . LYS D 2 36 ? -3.082 -22.473 -1.745 1.000 40.336 486 LYS D N 1
ATOM 1307 C CA . LYS D 2 36 ? -2.435 -22.026 -0.475 1.000 42.841 486 LYS D CA 1
ATOM 1308 C C . LYS D 2 36 ? -3.499 -21.772 0.597 1.000 47.378 486 LYS D C 1
ATOM 1309 O O . LYS D 2 36 ? -4.659 -21.499 0.240 1.000 47.949 486 LYS D O 1
ATOM 1319 N N . ASN E 1 2 ? -15.669 -12.123 10.535 1.000 43.374 143 ASN E N 1
ATOM 1320 C CA . ASN E 1 2 ? -15.384 -11.829 9.099 1.000 39.109 143 ASN E CA 1
ATOM 1321 C C . ASN E 1 2 ? -16.668 -11.945 8.253 1.000 39.624 143 ASN E C 1
ATOM 1322 O O . ASN E 1 2 ? -16.551 -12.103 7.028 1.000 30.650 143 ASN E O 1
ATOM 1327 N N . SER E 1 3 ? -17.862 -11.851 8.855 1.000 41.990 144 SER E N 1
ATOM 1328 C CA . SER E 1 3 ? -19.164 -12.005 8.148 1.000 42.956 144 SER E CA 1
ATOM 1329 C C . SER E 1 3 ? -19.263 -10.994 7.001 1.000 36.382 144 SER E C 1
ATOM 1330 O O . SER E 1 3 ? -19.692 -11.403 5.926 1.000 33.426 144 SER E O 1
ATOM 1333 N N . GLN E 1 4 ? -18.900 -9.732 7.232 1.000 32.706 145 GLN E N 1
ATOM 1334 C CA . GLN E 1 4 ? -18.990 -8.646 6.217 1.000 33.796 145 GLN E CA 1
ATOM 1335 C C . GLN E 1 4 ? -18.002 -8.922 5.073 1.000 29.797 145 GLN E C 1
ATOM 1336 O O . GLN E 1 4 ? -18.375 -8.753 3.909 1.000 23.525 145 GLN E O 1
ATOM 1342 N N . ALA E 1 5 ? -16.776 -9.324 5.390 1.000 26.518 146 ALA E N 1
ATOM 1343 C CA . ALA E 1 5 ? -15.765 -9.694 4.377 1.000 24.641 146 ALA E CA 1
ATOM 1344 C C . ALA E 1 5 ? -16.318 -10.808 3.483 1.000 23.445 146 ALA E C 1
ATOM 1345 O O . ALA E 1 5 ? -16.117 -10.783 2.248 1.000 22.285 146 ALA E O 1
ATOM 1347 N N . ILE E 1 6 ? -16.956 -11.805 4.092 1.000 20.933 147 ILE E N 1
ATOM 1348 C CA . ILE E 1 6 ? -17.489 -12.967 3.331 1.000 19.834 147 ILE E CA 1
ATOM 1349 C C . ILE E 1 6 ? -18.630 -12.473 2.451 1.000 20.349 147 ILE E C 1
ATOM 1350 O O . ILE E 1 6 ? -18.721 -12.841 1.271 1.000 20.128 147 ILE E O 1
ATOM 1355 N N . ASP E 1 7 ? -19.464 -11.573 2.941 1.000 20.975 148 ASP E N 1
ATOM 1356 C CA . ASP E 1 7 ? -20.570 -11.037 2.111 1.000 22.182 148 ASP E CA 1
ATOM 1357 C C . ASP E 1 7 ? -20.006 -10.259 0.906 1.000 19.967 148 ASP E C 1
ATOM 1358 O O . ASP E 1 7 ? -20.573 -10.419 -0.220 1.000 22.400 148 ASP E O 1
ATOM 1363 N N . ASN E 1 8 ? -18.951 -9.473 1.121 1.000 20.231 149 ASN E N 1
ATOM 1364 C CA . ASN E 1 8 ? -18.255 -8.698 0.048 1.000 20.849 149 ASN E CA 1
ATOM 1365 C C . ASN E 1 8 ? -17.636 -9.670 -0.969 1.000 20.195 149 ASN E C 1
ATOM 1366 O O . ASN E 1 8 ? -17.747 -9.440 -2.187 1.000 20.391 149 ASN E O 1
ATOM 1371 N N . LEU E 1 9 ? -16.985 -10.734 -0.516 1.000 18.279 150 LEU E N 1
ATOM 1372 C CA . LEU E 1 9 ? -16.412 -11.706 -1.475 1.000 19.135 150 LEU E CA 1
ATOM 1373 C C . LEU E 1 9 ? -17.537 -12.312 -2.306 1.000 17.046 150 LEU E C 1
ATOM 1374 O O . LEU E 1 9 ? -17.382 -12.569 -3.551 1.000 17.586 150 LEU E O 1
ATOM 1379 N N . ARG E 1 10 ? -18.637 -12.746 -1.696 1.000 16.671 151 ARG E N 1
ATOM 1380 C CA A ARG E 1 10 ? -19.774 -13.368 -2.410 0.500 18.496 151 ARG E CA 1
ATOM 1381 C CA B ARG E 1 10 ? -19.772 -13.373 -2.417 0.500 18.286 151 ARG E CA 1
ATOM 1382 C C . ARG E 1 10 ? -20.348 -12.393 -3.448 1.000 17.477 151 ARG E C 1
ATOM 1383 O O . ARG E 1 10 ? -20.584 -12.790 -4.586 1.000 17.440 151 ARG E O 1
ATOM 1398 N N . ALA E 1 11 ? -20.536 -11.150 -3.066 1.000 17.914 152 ALA E N 1
ATOM 1399 C CA . ALA E 1 11 ? -21.106 -10.152 -3.983 1.000 18.621 152 ALA E CA 1
ATOM 1400 C C . ALA E 1 11 ? -20.125 -9.914 -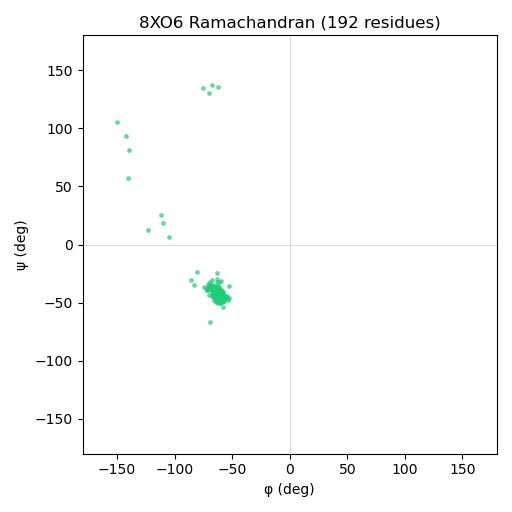5.138 1.000 16.456 152 ALA E C 1
ATOM 1401 O O . ALA E 1 11 ? -20.604 -9.823 -6.288 1.000 19.291 152 ALA E O 1
ATOM 1403 N N . SER E 1 12 ? -18.842 -9.810 -4.824 1.000 17.372 153 SER E N 1
ATOM 1404 C CA . SER E 1 12 ? -17.783 -9.613 -5.850 1.000 15.345 153 SER E CA 1
ATOM 1405 C C . SER E 1 12 ? -17.800 -10.815 -6.815 1.000 17.180 153 SER E C 1
ATOM 1406 O O . SER E 1 12 ? -17.887 -10.626 -8.090 1.000 16.121 153 SER E O 1
ATOM 1409 N N . LEU E 1 13 ? -17.783 -12.042 -6.289 1.000 14.816 154 LEU E N 1
ATOM 1410 C CA . LEU E 1 13 ? -17.760 -13.206 -7.189 1.000 15.614 154 LEU E CA 1
ATOM 1411 C C . LEU E 1 13 ? -19.015 -13.326 -8.047 1.000 14.319 154 LEU E C 1
ATOM 1412 O O . LEU E 1 13 ? -18.933 -13.714 -9.200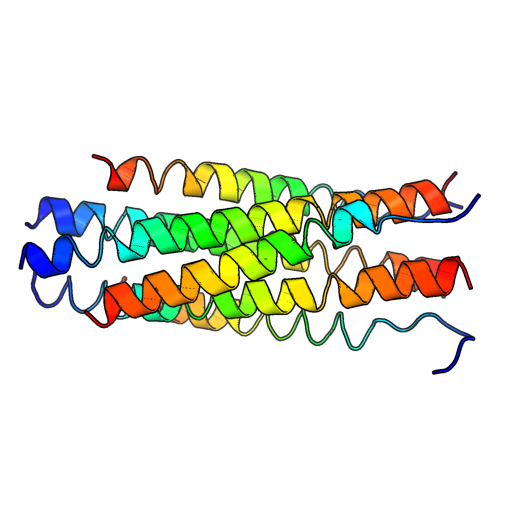 1.000 15.025 154 LEU E O 1
ATOM 1417 N N . GLU E 1 14 ? -20.207 -13.044 -7.488 1.000 14.339 155 GLU E N 1
ATOM 1418 C CA . GLU E 1 14 ? -21.460 -13.065 -8.261 1.000 16.942 155 GLU E CA 1
ATOM 1419 C C . GLU E 1 14 ? -21.327 -12.064 -9.436 1.000 15.866 155 GLU E C 1
ATOM 1420 O O . GLU E 1 14 ? -21.737 -12.387 -10.538 1.000 16.905 155 GLU E O 1
ATOM 1426 N N . THR E 1 15 ? -20.787 -10.875 -9.154 1.000 16.230 156 THR E N 1
ATOM 1427 C CA . THR E 1 15 ? -20.637 -9.813 -10.186 1.000 15.569 156 THR E CA 1
ATOM 1428 C C . THR E 1 15 ? -19.628 -10.274 -11.247 1.000 14.159 156 THR E C 1
ATOM 1429 O O . THR E 1 15 ? -19.860 -10.103 -12.459 1.000 15.128 156 THR E O 1
ATOM 1433 N N . THR E 1 16 ? -18.508 -10.832 -10.785 1.000 14.206 157 THR E N 1
ATOM 1434 C CA . THR E 1 16 ? -17.485 -11.405 -11.683 1.000 13.590 157 THR E CA 1
ATOM 1435 C C . THR E 1 16 ? -18.126 -12.458 -12.592 1.000 13.513 157 THR E C 1
ATOM 1436 O O . THR E 1 16 ? -17.909 -12.466 -13.801 1.000 13.488 157 THR E O 1
ATOM 1440 N N . ASN E 1 17 ? -18.942 -13.360 -12.039 1.000 13.514 158 ASN E N 1
ATOM 1441 C CA . ASN E 1 17 ? -19.588 -14.382 -12.887 1.000 13.328 158 ASN E CA 1
ATOM 1442 C C . ASN E 1 17 ? -20.463 -13.720 -13.969 1.000 13.286 158 ASN E C 1
ATOM 1443 O O . ASN E 1 17 ? -20.533 -14.236 -15.091 1.000 14.738 158 ASN E O 1
ATOM 1448 N N . GLN E 1 18 ? -21.194 -12.653 -13.591 1.000 13.816 159 GLN E N 1
ATOM 1449 C CA . GLN E 1 18 ? -22.011 -11.896 -14.578 1.000 15.013 159 GLN E CA 1
ATOM 1450 C C . GLN E 1 18 ? -21.112 -11.340 -15.695 1.000 13.721 159 GLN E C 1
ATOM 1451 O O . GLN E 1 18 ? -21.542 -11.365 -16.858 1.000 14.861 159 GLN E O 1
ATOM 1457 N N . ALA E 1 19 ? -19.926 -10.833 -15.335 1.000 12.989 160 ALA E N 1
ATOM 1458 C CA . ALA E 1 19 ? -18.991 -10.255 -16.337 1.000 12.981 160 ALA E CA 1
ATOM 1459 C C . ALA E 1 19 ? -18.588 -11.378 -17.320 1.000 12.972 160 ALA E C 1
ATOM 1460 O O . ALA E 1 19 ? -18.512 -11.180 -18.542 1.000 13.486 160 ALA E O 1
ATOM 1462 N N . ILE E 1 20 ? -18.259 -12.548 -16.755 1.000 12.996 161 ILE E N 1
ATOM 1463 C CA . ILE E 1 20 ? -17.819 -13.671 -17.610 1.000 13.419 161 ILE E CA 1
ATOM 1464 C C . ILE E 1 20 ? -18.934 -14.065 -18.560 1.000 12.781 161 ILE E C 1
ATOM 1465 O O . ILE E 1 20 ? -18.688 -14.338 -19.737 1.000 14.607 161 ILE E O 1
ATOM 1470 N N . GLU E 1 21 ? -20.188 -14.115 -18.099 1.000 13.640 162 GLU E N 1
ATOM 1471 C CA . GLU E 1 21 ? -21.305 -14.489 -18.970 1.000 16.042 162 GLU E CA 1
ATOM 1472 C C . GLU E 1 21 ? -21.436 -13.472 -20.116 1.000 13.397 162 GLU E C 1
ATOM 1473 O O . GLU E 1 21 ? -21.717 -13.855 -21.256 1.000 14.594 162 GLU E O 1
ATOM 1479 N N . ALA E 1 22 ? -21.239 -12.187 -19.832 1.000 12.830 163 ALA E N 1
ATOM 1480 C CA . ALA E 1 22 ? -21.273 -11.167 -20.897 1.000 13.727 163 ALA E CA 1
ATOM 1481 C C . ALA E 1 22 ? -20.172 -11.420 -21.938 1.000 12.978 163 ALA E C 1
ATOM 1482 O O . ALA E 1 22 ? -20.430 -11.306 -23.134 1.000 13.081 163 ALA E O 1
ATOM 1484 N N . ILE E 1 23 ? -18.956 -11.723 -21.478 1.000 12.180 164 ILE E N 1
ATOM 1485 C CA . ILE E 1 23 ? -17.858 -12.018 -22.424 1.000 12.729 164 ILE E CA 1
ATOM 1486 C C . ILE E 1 23 ? -18.187 -13.278 -23.228 1.000 12.046 164 ILE E C 1
ATOM 1487 O O . ILE E 1 23 ? -17.907 -13.366 -24.439 1.000 12.803 164 ILE E O 1
ATOM 1492 N N . ARG E 1 24 ? -18.771 -14.291 -22.576 1.000 11.482 165 ARG E N 1
ATOM 1493 C CA . ARG E 1 24 ? -19.200 -15.491 -23.301 1.000 13.298 165 ARG E CA 1
ATOM 1494 C C . ARG E 1 24 ? -20.205 -15.155 -24.408 1.000 13.667 165 ARG E C 1
ATOM 1495 O O . ARG E 1 24 ? -20.056 -15.650 -25.528 1.000 15.405 165 ARG E O 1
ATOM 1503 N N . GLN E 1 25 ? -21.131 -14.270 -24.122 1.000 13.506 166 GLN E N 1
ATOM 1504 C CA . GLN E 1 25 ? -22.177 -13.853 -25.092 1.000 14.775 166 GLN E CA 1
ATOM 1505 C C . GLN E 1 25 ? -21.528 -13.033 -26.207 1.000 14.359 166 GLN E C 1
ATOM 1506 O O . GLN E 1 25 ? -21.869 -13.221 -27.385 1.000 14.826 166 GLN E O 1
ATOM 1512 N N . ALA E 1 26 ? -20.519 -12.229 -25.876 1.000 13.120 167 ALA E N 1
ATOM 1513 C CA . ALA E 1 26 ? -19.743 -11.514 -26.920 1.000 13.680 167 ALA E CA 1
ATOM 1514 C C . ALA E 1 26 ? -19.101 -12.543 -27.849 1.000 14.145 167 ALA E C 1
ATOM 1515 O O . ALA E 1 26 ? -19.042 -12.375 -29.060 1.000 14.408 167 ALA E O 1
ATOM 1517 N N . GLY E 1 27 ? -18.531 -13.594 -27.265 1.000 13.843 168 GLY E N 1
ATOM 1518 C CA . GLY E 1 27 ? -17.870 -14.632 -28.051 1.000 14.231 168 GLY E CA 1
ATOM 1519 C C . GLY E 1 27 ? -18.831 -15.286 -28.993 1.000 13.911 168 GLY E C 1
ATOM 1520 O O . GLY E 1 27 ? -18.455 -15.595 -30.134 1.000 14.674 168 GLY E O 1
ATOM 1521 N N . GLN E 1 28 ? -20.068 -15.544 -28.560 1.000 12.522 169 GLN E N 1
ATOM 1522 C CA . GLN E 1 28 ? -21.082 -16.143 -29.445 1.000 14.120 169 GLN E CA 1
ATOM 1523 C C . GLN E 1 28 ? -21.346 -15.222 -30.636 1.000 15.599 169 GLN E C 1
ATOM 1524 O O . GLN E 1 28 ? -21.572 -15.736 -31.764 1.000 16.588 169 GLN E O 1
ATOM 1530 N N . GLU E 1 29 ? -21.453 -13.913 -30.394 1.000 15.135 170 GLU E N 1
ATOM 1531 C CA . GLU E 1 29 ? -21.694 -12.953 -31.511 1.000 15.490 170 GLU E CA 1
ATOM 1532 C C . GLU E 1 29 ? -20.493 -12.933 -32.448 1.000 16.150 170 GLU E C 1
ATOM 1533 O O . GLU E 1 29 ? -20.683 -12.788 -33.675 1.000 15.543 170 GLU E O 1
ATOM 1539 N N . MET E 1 30 ? -19.308 -13.057 -31.911 1.000 13.367 171 MET E N 1
ATOM 1540 C CA A MET E 1 30 ? -18.068 -13.080 -32.748 0.600 15.898 171 MET E CA 1
ATOM 1541 C CA B MET E 1 30 ? -18.095 -13.065 -32.771 0.400 15.571 171 MET E CA 1
ATOM 1542 C C . MET E 1 30 ? -18.082 -14.323 -33.636 1.000 14.545 171 MET E C 1
ATOM 1543 O O . MET E 1 30 ? -17.693 -14.225 -34.811 1.000 15.355 171 MET E O 1
ATOM 1552 N N . ILE E 1 31 ? -18.544 -15.468 -33.126 1.000 14.301 172 ILE E N 1
ATOM 1553 C CA . ILE E 1 31 ? -18.642 -16.697 -33.970 1.000 15.722 172 ILE E CA 1
ATOM 1554 C C . ILE E 1 31 ? -19.642 -16.420 -35.063 1.000 15.072 172 ILE E C 1
ATOM 1555 O O . ILE E 1 31 ? -19.350 -16.750 -36.254 1.000 17.082 172 ILE E O 1
ATOM 1560 N N . LEU E 1 32 ? -20.780 -15.812 -34.759 1.000 15.261 173 LEU E N 1
ATOM 1561 C CA . LEU E 1 32 ? -21.804 -15.526 -35.793 1.000 15.603 173 LEU E CA 1
ATOM 1562 C C . LEU E 1 32 ? -21.179 -14.619 -36.861 1.000 16.090 173 LEU E C 1
ATOM 1563 O O . LEU E 1 32 ? -21.452 -14.756 -38.081 1.000 16.630 173 LEU E O 1
ATOM 1568 N N . ALA E 1 33 ? -20.421 -13.625 -36.439 1.000 14.698 174 ALA E N 1
ATOM 1569 C CA . ALA E 1 33 ? -19.794 -12.681 -37.391 1.000 14.700 174 ALA E CA 1
ATOM 1570 C C . ALA E 1 33 ? -18.829 -13.417 -38.328 1.000 15.551 174 ALA E C 1
ATOM 1571 O O . ALA E 1 33 ? -18.880 -13.186 -39.540 1.000 16.528 174 ALA E O 1
ATOM 1573 N N . VAL E 1 34 ? -17.951 -14.240 -37.792 1.000 14.482 175 VAL E N 1
ATOM 1574 C CA . VAL E 1 34 ? -16.919 -14.924 -38.623 1.000 14.791 175 VAL E CA 1
ATOM 1575 C C . VAL E 1 34 ? -17.620 -15.937 -39.519 1.000 15.277 175 VAL E C 1
ATOM 1576 O O . VAL E 1 34 ? -17.227 -16.085 -40.677 1.000 16.254 175 VAL E O 1
ATOM 1580 N N . GLN E 1 35 ? -18.644 -16.636 -39.028 1.000 15.970 176 GLN E N 1
ATOM 1581 C CA A GLN E 1 35 ? -19.474 -17.540 -39.873 0.700 20.127 176 GLN E CA 1
ATOM 1582 C CA B GLN E 1 35 ? -19.398 -17.553 -39.913 0.300 15.998 176 GLN E CA 1
ATOM 1583 C C . GLN E 1 35 ? -20.028 -16.723 -41.038 1.000 17.752 176 GLN E C 1
ATOM 1584 O O . GLN E 1 35 ? -19.994 -17.198 -42.197 1.000 18.321 176 GLN E O 1
ATOM 1595 N N . GLY E 1 36 ? -20.523 -15.527 -40.742 1.000 16.393 177 GLY E N 1
ATOM 1596 C CA . GLY E 1 36 ? -21.094 -14.637 -41.761 1.000 16.059 177 GLY E CA 1
ATOM 1597 C C . GLY E 1 36 ? -20.078 -14.213 -42.801 1.000 17.650 177 GLY E C 1
ATOM 1598 O O . GLY E 1 36 ? -20.441 -14.109 -43.994 1.000 16.821 177 GLY E O 1
ATOM 1599 N N . VAL E 1 37 ? -18.864 -13.923 -42.388 1.000 16.729 178 VAL E N 1
ATOM 1600 C CA . VAL E 1 37 ? -17.755 -13.618 -43.326 1.000 16.812 178 VAL E CA 1
ATOM 1601 C C . VAL E 1 37 ? -17.537 -14.810 -44.213 1.000 15.702 178 VAL E C 1
ATOM 1602 O O . VAL E 1 37 ? -17.491 -14.638 -45.452 1.000 17.425 178 VAL E O 1
ATOM 1606 N N . GLN E 1 38 ? -17.412 -16.007 -43.647 1.000 15.996 179 GLN E N 1
ATOM 1607 C CA . GLN E 1 38 ? -17.164 -17.210 -44.475 1.000 17.244 179 GLN E CA 1
ATOM 1608 C C . GLN E 1 38 ? -18.345 -17.427 -45.432 1.000 16.544 179 GLN E C 1
ATOM 1609 O O . GLN E 1 38 ? -18.113 -17.731 -46.641 1.000 16.995 179 GLN E O 1
ATOM 1615 N N . ASP E 1 39 ? -19.575 -17.279 -44.967 1.000 15.982 180 ASP E N 1
ATOM 1616 C CA . ASP E 1 39 ? -20.746 -17.544 -45.835 1.000 17.276 180 ASP E CA 1
ATOM 1617 C C . ASP E 1 39 ? -20.773 -16.511 -46.969 1.000 16.856 180 ASP E C 1
ATOM 1618 O O . ASP E 1 39 ? -21.122 -16.875 -48.113 1.000 18.605 180 ASP E O 1
ATOM 1623 N N . TYR E 1 40 ? -20.411 -15.275 -46.699 1.000 16.824 181 TYR E N 1
ATOM 1624 C CA . TYR E 1 40 ? -20.384 -14.239 -47.749 1.000 17.389 181 TYR E CA 1
ATOM 1625 C C . TYR E 1 40 ? -19.355 -14.641 -48.803 1.000 18.797 181 TYR E C 1
ATOM 1626 O O . TYR E 1 40 ? -19.611 -14.597 -50.020 1.000 19.642 181 TYR E O 1
ATOM 1635 N N . ILE E 1 41 ? -18.157 -14.971 -48.326 1.000 17.434 182 ILE E N 1
ATOM 1636 C CA . ILE E 1 41 ? -17.016 -15.314 -49.229 1.000 18.227 182 ILE E CA 1
ATOM 1637 C C . ILE E 1 41 ? -17.396 -16.504 -50.102 1.000 19.453 182 ILE E C 1
ATOM 1638 O O . ILE E 1 41 ? -17.048 -16.538 -51.327 1.000 19.379 182 ILE E O 1
ATOM 1643 N N . ASN E 1 42 ? -18.019 -17.533 -49.541 1.000 16.725 183 ASN E N 1
ATOM 1644 C CA . ASN E 1 42 ? -18.304 -18.785 -50.277 1.000 18.235 183 ASN E CA 1
ATOM 1645 C C . ASN E 1 42 ? -19.567 -18.652 -51.103 1.000 18.936 183 ASN E C 1
ATOM 1646 O O . ASN E 1 42 ? -19.634 -19.338 -52.161 1.000 21.723 183 ASN E O 1
ATOM 1651 N N . ASN E 1 43 ? -20.581 -17.919 -50.637 1.000 21.813 184 ASN E N 1
ATOM 1652 C CA . ASN E 1 43 ? -21.938 -18.012 -51.234 1.000 24.322 184 ASN E CA 1
ATOM 1653 C C . ASN E 1 43 ? -22.227 -16.804 -52.110 1.000 29.551 184 ASN E C 1
ATOM 1654 O O . ASN E 1 43 ? -23.181 -16.930 -52.905 1.000 31.903 184 ASN E O 1
ATOM 1660 N N . GLU F 2 5 ? -18.639 -4.977 -53.182 1.000 53.921 455 GLU F N 1
ATOM 1661 C CA . GLU F 2 5 ? -19.062 -6.070 -52.230 1.000 51.651 455 GLU F CA 1
ATOM 1662 C C . GLU F 2 5 ? -19.893 -5.464 -51.085 1.000 48.042 455 GLU F C 1
ATOM 1663 O O . GLU F 2 5 ? -19.742 -4.243 -50.826 1.000 48.724 455 GLU F O 1
ATOM 1669 N N . ARG F 2 6 ? -20.747 -6.271 -50.429 1.000 43.483 456 ARG F N 1
ATOM 1670 C CA . ARG F 2 6 ? -21.686 -5.818 -49.354 1.000 34.244 456 ARG F CA 1
ATOM 1671 C C . ARG F 2 6 ? -21.754 -6.874 -48.240 1.000 29.048 456 ARG F C 1
ATOM 1672 O O . ARG F 2 6 ? -22.847 -7.378 -47.926 1.000 26.589 456 ARG F O 1
ATOM 1680 N N . LEU F 2 7 ? -20.607 -7.198 -47.655 1.000 22.017 457 LEU F N 1
ATOM 1681 C CA . LEU F 2 7 ? -20.539 -8.041 -46.430 1.000 21.634 457 LEU F CA 1
ATOM 1682 C C . LEU F 2 7 ? -21.149 -7.254 -45.278 1.000 20.522 457 LEU F C 1
ATOM 1683 O O . LEU F 2 7 ? -20.846 -6.058 -45.127 1.000 21.441 457 LEU F O 1
ATOM 1688 N N . ASP F 2 8 ? -21.966 -7.925 -44.459 1.000 20.652 458 ASP F N 1
ATOM 1689 C CA . ASP F 2 8 ? -22.793 -7.241 -43.465 1.000 21.053 458 ASP F CA 1
ATOM 1690 C C . ASP F 2 8 ? -22.809 -8.024 -42.163 1.000 19.850 458 ASP F C 1
ATOM 1691 O O . ASP F 2 8 ? -23.753 -8.783 -41.946 1.000 20.313 458 ASP F O 1
ATOM 1696 N N . VAL F 2 9 ? -21.785 -7.885 -41.323 1.000 17.008 459 VAL F N 1
ATOM 1697 C CA . VAL F 2 9 ? -21.787 -8.572 -40.000 1.000 16.691 459 VAL F CA 1
ATOM 1698 C C . VAL F 2 9 ? -21.622 -7.523 -38.907 1.000 18.080 459 VAL F C 1
ATOM 1699 O O . VAL F 2 9 ? -21.436 -7.905 -37.755 1.000 18.229 459 VAL F O 1
ATOM 1703 N N . GLY F 2 10 ? -21.767 -6.242 -39.234 1.000 18.913 460 GLY F N 1
ATOM 1704 C CA . GLY F 2 10 ? -21.542 -5.176 -38.239 1.000 19.561 460 GLY F CA 1
ATOM 1705 C C . GLY F 2 10 ? -22.519 -5.248 -37.093 1.000 20.129 460 GLY F C 1
ATOM 1706 O O . GLY F 2 10 ? -22.195 -4.766 -35.995 1.000 20.777 460 GLY F O 1
ATOM 1707 N N . GLU F 2 11 ? -23.690 -5.831 -37.266 1.000 19.604 461 GLU F N 1
ATOM 1708 C CA . GLU F 2 11 ? -24.625 -5.875 -36.125 1.000 22.581 461 GLU F CA 1
ATOM 1709 C C . GLU F 2 11 ? -24.146 -6.911 -35.103 1.000 18.112 461 GLU F C 1
ATOM 1710 O O . GLU F 2 11 ? -24.364 -6.693 -33.910 1.000 18.692 461 GLU F O 1
ATOM 1716 N N . ASN F 2 12 ? -23.579 -8.017 -35.566 1.000 17.170 462 ASN F N 1
ATOM 1717 C CA . ASN F 2 12 ? -22.968 -9.004 -34.648 1.000 16.131 462 ASN F CA 1
ATOM 1718 C C . ASN F 2 12 ? -21.791 -8.353 -33.934 1.000 15.490 462 ASN F C 1
ATOM 1719 O O . ASN F 2 12 ? -21.632 -8.515 -32.713 1.000 15.614 462 ASN F O 1
ATOM 1724 N N . LEU F 2 13 ? -20.995 -7.604 -34.668 1.000 15.733 463 LEU F N 1
ATOM 1725 C CA . LEU F 2 13 ? -19.828 -6.939 -34.047 1.000 15.574 463 LEU F CA 1
ATOM 1726 C C . LEU F 2 13 ? -20.302 -5.882 -33.054 1.000 15.049 463 LEU F C 1
ATOM 1727 O O . LEU F 2 13 ? -19.668 -5.737 -32.021 1.000 15.152 463 LEU F O 1
ATOM 1732 N N . LYS F 2 14 ? -21.385 -5.148 -33.352 1.000 16.676 464 LYS F N 1
ATOM 1733 C CA A LYS F 2 14 ? -21.949 -4.150 -32.403 0.500 16.392 464 LYS F CA 1
ATOM 1734 C CA B LYS F 2 14 ? -21.940 -4.145 -32.402 0.500 16.909 464 LYS F CA 1
ATOM 1735 C C . LYS F 2 14 ? -22.434 -4.824 -31.118 1.000 16.318 464 LYS F C 1
ATOM 1736 O O . LYS F 2 14 ? -22.180 -4.264 -30.001 1.000 15.844 464 LYS F O 1
ATOM 1747 N N . LYS F 2 15 ? -23.148 -5.932 -31.263 1.000 15.887 465 LYS F N 1
ATOM 1748 C CA . LYS F 2 15 ? -23.637 -6.676 -30.081 1.000 16.311 465 LYS F CA 1
ATOM 1749 C C . LYS F 2 15 ? -22.427 -7.179 -29.282 1.000 14.696 465 LYS F C 1
ATOM 1750 O O . LYS F 2 15 ? -22.476 -7.089 -28.075 1.000 14.794 465 LYS F O 1
ATOM 1756 N N . ALA F 2 16 ? -21.367 -7.659 -29.951 1.000 13.059 466 ALA F N 1
ATOM 1757 C CA . ALA F 2 16 ? -20.195 -8.103 -29.208 1.000 13.550 466 ALA F CA 1
ATOM 1758 C C . ALA F 2 16 ? -19.596 -6.913 -28.445 1.000 12.479 466 ALA F C 1
ATOM 1759 O O . ALA F 2 16 ? -19.181 -7.046 -27.306 1.000 14.295 466 ALA F O 1
ATOM 1761 N N . GLU F 2 17 ? -19.496 -5.737 -29.094 1.000 12.928 467 GLU F N 1
ATOM 1762 C CA . GLU F 2 17 ? -18.965 -4.538 -28.430 1.000 15.036 467 GLU F CA 1
ATOM 1763 C C . GLU F 2 17 ? -19.796 -4.208 -27.180 1.000 13.611 467 GLU F C 1
ATOM 1764 O O . GLU F 2 17 ? -19.210 -3.863 -26.130 1.000 13.726 467 GLU F O 1
ATOM 1770 N N . GLU F 2 18 ? -21.109 -4.240 -27.341 1.000 14.360 468 GLU F N 1
ATOM 1771 C CA . GLU F 2 18 ? -22.011 -3.914 -26.225 1.000 14.814 468 GLU F CA 1
ATOM 1772 C C . GLU F 2 18 ? -21.829 -4.911 -25.062 1.000 13.426 468 GLU F C 1
ATOM 1773 O O . GLU F 2 18 ? -21.818 -4.457 -23.908 1.000 15.007 468 GLU F O 1
ATOM 1779 N N . LYS F 2 19 ? -21.706 -6.201 -25.396 1.000 14.465 469 LYS F N 1
ATOM 1780 C CA . LYS F 2 19 ? -21.508 -7.204 -24.337 1.000 14.784 469 LYS F CA 1
ATOM 1781 C C . LYS F 2 19 ? -20.147 -7.007 -23.659 1.000 12.874 469 LYS F C 1
ATOM 1782 O O . LYS F 2 19 ? -20.028 -7.163 -22.447 1.000 13.597 469 LYS F O 1
ATOM 1788 N N . LEU F 2 20 ? -19.091 -6.682 -24.416 1.000 11.936 470 LEU F N 1
ATOM 1789 C CA . LEU F 2 20 ? -17.797 -6.438 -23.760 1.000 12.643 470 LEU F CA 1
ATOM 1790 C C . LEU F 2 20 ? -17.817 -5.168 -22.900 1.000 13.498 470 LEU F C 1
ATOM 1791 O O . LEU F 2 20 ? -17.111 -5.117 -21.920 1.000 13.667 470 LEU F O 1
ATOM 1796 N N . LYS F 2 21 ? -18.624 -4.164 -23.275 1.000 13.688 471 LYS F N 1
ATOM 1797 C CA . LYS F 2 21 ? -18.743 -2.958 -22.436 1.000 14.088 471 LYS F CA 1
ATOM 1798 C C . LYS F 2 21 ? -19.537 -3.287 -21.155 1.000 13.775 471 LYS F C 1
ATOM 1799 O O . LYS F 2 21 ? -19.121 -2.876 -20.049 1.000 14.377 471 LYS F O 1
ATOM 1805 N N . LYS F 2 22 ? -20.559 -4.096 -21.295 1.000 15.127 472 LYS F N 1
ATOM 1806 C CA . LYS F 2 22 ? -21.339 -4.579 -20.117 1.000 15.694 472 LYS F CA 1
ATOM 1807 C C . LYS F 2 22 ? -20.383 -5.338 -19.191 1.000 17.003 472 LYS F C 1
ATOM 1808 O O . LYS F 2 22 ? -20.359 -5.098 -17.985 1.000 17.097 472 LYS F O 1
ATOM 1814 N N . ALA F 2 23 ? -19.516 -6.201 -19.751 1.000 14.230 473 ALA F N 1
ATOM 1815 C CA . ALA F 2 23 ? -18.559 -6.913 -18.893 1.000 15.101 473 ALA F CA 1
ATOM 1816 C C . ALA F 2 23 ? -17.569 -5.943 -18.233 1.000 14.272 473 ALA F C 1
ATOM 1817 O O . ALA F 2 23 ? -17.206 -6.157 -17.106 1.000 14.874 473 ALA F O 1
ATOM 1819 N N . GLU F 2 24 ? -17.086 -4.940 -18.952 1.000 12.621 474 GLU F N 1
ATOM 1820 C CA . GLU F 2 24 ? -16.124 -3.987 -18.366 1.000 13.665 474 GLU F CA 1
ATOM 1821 C C . GLU F 2 24 ? -16.752 -3.321 -17.120 1.000 13.674 474 GLU F C 1
ATOM 1822 O O . GLU F 2 24 ? -16.041 -3.193 -16.143 1.000 15.542 474 GLU F O 1
ATOM 1828 N N . GLU F 2 25 ? -17.998 -2.904 -17.256 1.000 14.560 475 GLU F N 1
ATOM 1829 C CA . GLU F 2 25 ? -18.697 -2.184 -16.167 1.000 16.367 475 GLU F CA 1
ATOM 1830 C C . GLU F 2 25 ? -18.917 -3.149 -14.997 1.000 17.133 475 GLU F C 1
ATOM 1831 O O . GLU F 2 25 ? -18.743 -2.724 -13.835 1.000 19.004 475 GLU F O 1
ATOM 1837 N N . LEU F 2 26 ? -19.256 -4.402 -15.281 1.000 16.064 476 LEU F N 1
ATOM 1838 C CA . LEU F 2 26 ? -19.405 -5.401 -14.178 1.000 15.663 476 LEU F CA 1
ATOM 1839 C C . LEU F 2 26 ? -18.066 -5.661 -13.489 1.000 16.146 476 LEU F C 1
ATOM 1840 O O . LEU F 2 26 ? -18.031 -5.798 -12.235 1.000 17.492 476 LEU F O 1
ATOM 1845 N N . LEU F 2 27 ? -16.955 -5.744 -14.209 1.000 14.391 477 LEU F N 1
ATOM 1846 C CA . LEU F 2 27 ? -15.638 -5.933 -13.602 1.000 15.100 477 LEU F CA 1
ATOM 1847 C C . LEU F 2 27 ? -15.258 -4.726 -12.739 1.000 15.834 477 LEU F C 1
ATOM 1848 O O . LEU F 2 27 ? -14.723 -4.931 -11.640 1.000 16.478 477 LEU F O 1
ATOM 1853 N N . LYS F 2 28 ? -15.529 -3.523 -13.209 1.000 15.921 478 LYS F N 1
ATOM 1854 C CA . LYS F 2 28 ? -15.315 -2.354 -12.324 1.000 18.049 478 LYS F CA 1
ATOM 1855 C C . LYS F 2 28 ? -16.104 -2.499 -11.021 1.000 17.971 478 LYS F C 1
ATOM 1856 O O . LYS F 2 28 ? -15.516 -2.132 -9.968 1.000 19.896 478 LYS F O 1
ATOM 1862 N N . LYS F 2 29 ? -17.357 -2.894 -11.100 1.000 17.370 479 LYS F N 1
ATOM 1863 C CA A LYS F 2 29 ? -18.239 -3.076 -9.917 0.500 18.878 479 LYS F CA 1
ATOM 1864 C CA B LYS F 2 29 ? -18.226 -3.066 -9.910 0.500 18.627 479 LYS F CA 1
ATOM 1865 C C . LYS F 2 29 ? -17.661 -4.168 -9.016 1.000 20.877 479 LYS F C 1
ATOM 1866 O O . LYS F 2 29 ? -17.573 -3.951 -7.773 1.000 20.685 479 LYS F O 1
ATOM 1877 N N . SER F 2 30 ? -17.23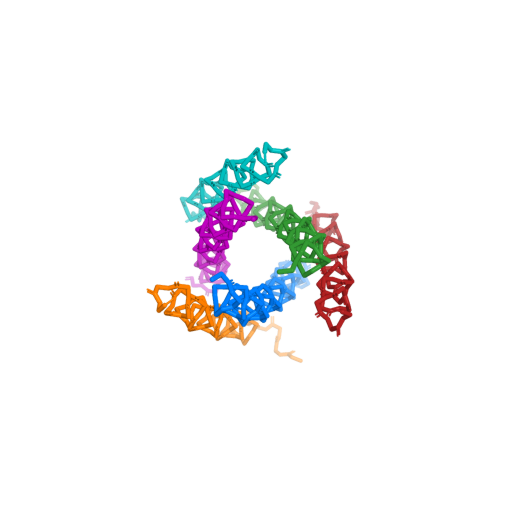5 -5.292 -9.599 1.000 18.385 480 SER F N 1
ATOM 1878 C CA . SER F 2 30 ? -16.622 -6.329 -8.749 1.000 17.055 480 SER F CA 1
ATOM 1879 C C . SER F 2 30 ? -15.400 -5.791 -8.008 1.000 19.146 480 SER F C 1
ATOM 1880 O O . SER F 2 30 ? -15.269 -6.103 -6.806 1.000 20.009 480 SER F O 1
ATOM 1883 N N . GLU F 2 31 ? -14.512 -5.058 -8.673 1.000 21.391 481 GLU F N 1
ATOM 1884 C CA A GLU F 2 31 ? -13.298 -4.530 -8.011 0.500 23.310 481 GLU F CA 1
ATOM 1885 C CA B GLU F 2 31 ? -13.294 -4.435 -8.097 0.500 24.488 481 GLU F CA 1
ATOM 1886 C C . GLU F 2 31 ? -13.710 -3.535 -6.919 1.000 26.757 481 GLU F C 1
ATOM 1887 O O . GLU F 2 31 ? -13.033 -3.557 -5.838 1.000 25.588 481 GLU F O 1
ATOM 1898 N N . GLU F 2 32 ? -14.761 -2.747 -7.132 1.000 24.362 482 GLU F N 1
ATOM 1899 C CA . GLU F 2 32 ? -15.166 -1.725 -6.128 1.000 30.953 482 GLU F CA 1
ATOM 1900 C C . GLU F 2 32 ? -15.597 -2.472 -4.863 1.000 31.148 482 GLU F C 1
ATOM 1901 O O . GLU F 2 32 ? -15.141 -2.080 -3.766 1.000 26.882 482 GLU F O 1
ATOM 1907 N N . ILE F 2 33 ? -16.454 -3.480 -5.022 1.000 24.898 483 ILE F N 1
ATOM 1908 C CA . ILE F 2 33 ? -16.984 -4.330 -3.903 1.000 24.758 483 ILE F CA 1
ATOM 1909 C C . ILE F 2 33 ? -15.811 -4.947 -3.142 1.000 26.683 483 ILE F C 1
ATOM 1910 O O . ILE F 2 33 ? -15.803 -4.865 -1.900 1.000 27.590 483 ILE F O 1
ATOM 1915 N N . LEU F 2 34 ? -14.817 -5.500 -3.825 1.000 24.643 484 LEU F N 1
ATOM 1916 C CA . LEU F 2 34 ? -13.622 -6.108 -3.194 1.000 26.887 484 LEU F CA 1
ATOM 1917 C C . LEU F 2 34 ? -12.839 -5.086 -2.378 1.000 33.811 484 LEU F C 1
ATOM 1918 O O . LEU F 2 34 ? -12.293 -5.464 -1.322 1.000 34.449 484 LEU F O 1
ATOM 1923 N N . LYS F 2 35 ? -12.684 -3.872 -2.908 1.000 32.616 485 LYS F N 1
ATOM 1924 C CA . LYS F 2 35 ? -11.754 -2.862 -2.334 1.000 38.666 485 LYS F CA 1
ATOM 1925 C C . LYS F 2 35 ? -12.330 -2.403 -0.992 1.000 39.385 485 LYS F C 1
ATOM 1926 O O . LYS F 2 35 ? -11.526 -2.141 -0.079 1.000 43.224 485 LYS F O 1
ATOM 1932 N N . LYS F 2 36 ? -13.661 -2.372 -0.875 1.000 44.041 486 LYS F N 1
ATOM 1933 C CA . LYS F 2 36 ? -14.401 -1.840 0.302 1.000 49.927 486 LYS F CA 1
ATOM 1934 C C . LYS F 2 36 ? -14.529 -2.922 1.382 1.000 53.585 486 LYS F C 1
ATOM 1935 O O . LYS F 2 36 ? -14.347 -4.105 1.059 1.000 60.212 486 LYS F O 1
#

Radius of gyration: 19.04 Å; Cα contacts (8 Å, |Δi|>4): 332; chains: 6; bounding box: 26×27×62 Å

Organism: Measles virus (strain Edmonston) (NCBI:txid11235)

InterPro domains:
  IPR000776 Precursor fusion glycoprotein F0, Paramyxoviridae [PF00523] (26-510)

Sequence (225 aa):
NSQQAIDNLRRRASLETTNQQAIEAIRQAGQEMMILAVQGVQDYINNISLERRLDVGENLKKKAEEEKLKKKAEELLKKSEEEEILKKNSQAIDNNLRRASLETTNQAIEAIRQAGQEMMILAVQGVQDYINNEERRLDVGENLKKKAEEKLKKAEELLKKSEEILKKNSQAIDNLRRASLETTNQAIEAIRQAGQEMMILAVQQGVQDYINNERLDVGENLKKKAEEKLKKAEELLKKKSEEEILKK

Foldseek 3Di:
DVVVVVVVVVVVVVVVVVVVVVVVVVVVVVVVVVVVVVVVVD/DDPPDDDPPVVVVVVVVVVVVVVVVVVVVVVVVVD/DVVVVVVVVVVVVVVVVVVVVVVVVVVVVVVVVVVVVVVVVD/DDDDPPVVVVVVVVVVVVVVVVVVVVVVVVVD/DVVVVVVVVVVVVVVVVVVVVVVVVVVVVVVVVVVVVVVVVD/DDDDCVVVVVVVVVVVVVVVVVVVVVVVVVVD

Secondary structure (DSSP, 8-state):
-HHHHHHHHHHHHHHHHHHHHHHHHHHHHHHHHHHHHHHHH-/--SSS---HHHHHHHHHHHHHHHHHHHHHHHHHH-/-HHHHHHHHHHHHHHHHHHHHHHHHHHHHHHHHHHHHHHHH-/-----HHHHHHHHHHHHHHHHHHHHHHHHHH-/-HHHHHHHHHHHHHHHHHHHHHHHHHHHHHHHHHHHHHHHH-/-----HHHHHHHHHHHHHHHHHHHHHHHHHH-

B-factor: mean 24.46, std 10.59, range [11.48, 62.84]